Protein 3JV1 (pdb70)

InterPro domains:
  IPR003428 Mitochondrial glycoprotein [PF02330] (98-226)
  IPR003428 Mitochondrial glycoprotein [PTHR10826] (26-226)
  IPR036561 Mitochondrial glycoprotein superfamily [G3DSA:3.10.280.10] (46-227)
  IPR036561 Mitochondrial glycoprotein superfamily [SSF54529] (46-227)

B-factor: mean 41.65, std 11.6, range [25.94, 87.44]

Structure (mmCIF, N/CA/C/O backbone):
data_3JV1
#
_entry.id   3JV1
#
_cell.length_a   82.046
_cell.length_b   82.046
_cell.length_c   51.932
_cell.angle_alpha   90.00
_cell.angle_beta   90.00
_cell.angle_gamma   120.00
#
_symmetry.space_group_name_H-M   'P 63'
#
loop_
_entity.id
_entity.type
_entity.pdbx_description
1 polymer 'P22 protein'
2 water water
#
loop_
_atom_site.group_PDB
_atom_site.id
_atom_site.type_symbol
_atom_site.label_atom_id
_atom_site.label_alt_id
_atom_site.label_comp_id
_atom_site.label_asym_id
_atom_site.label_entity_id
_atom_site.label_seq_id
_atom_site.pdbx_PDB_ins_code
_atom_site.Cartn_x
_atom_site.Cartn_y
_atom_site.Cartn_z
_atom_site.occupancy
_atom_site.B_iso_or_equiv
_atom_site.auth_seq_id
_atom_site.auth_comp_id
_atom_site.auth_asym_id
_atom_site.auth_atom_id
_atom_site.pdbx_PDB_model_num
ATOM 1 N N . ALA A 1 1 ? -73.502 4.642 2.012 1.00 66.20 46 ALA A N 1
ATOM 2 C CA . ALA A 1 1 ? -73.648 3.181 2.276 1.00 65.47 46 ALA A CA 1
ATOM 3 C C . ALA A 1 1 ? -73.254 2.370 1.045 1.00 64.87 46 ALA A C 1
ATOM 4 O O . ALA A 1 1 ? -72.305 1.588 1.085 1.00 63.90 46 ALA A O 1
ATOM 6 N N . VAL A 1 2 ? -73.987 2.562 -0.047 1.00 63.85 47 VAL A N 1
ATOM 7 C CA . VAL A 1 2 ? -73.709 1.845 -1.288 1.00 62.48 47 VAL A CA 1
ATOM 8 C C . VAL A 1 2 ? -72.342 2.210 -1.874 1.00 60.17 47 VAL A C 1
ATOM 9 O O . VAL A 1 2 ? -71.573 1.330 -2.262 1.00 59.15 47 VAL A O 1
ATOM 13 N N . SER A 1 3 ? -72.041 3.503 -1.934 1.00 57.47 48 SER A N 1
ATOM 14 C CA . SER A 1 3 ? -70.761 3.964 -2.468 1.00 55.15 48 SER A CA 1
ATOM 15 C C . SER A 1 3 ? -69.601 3.345 -1.685 1.00 53.21 48 SER A C 1
ATOM 16 O O . SER A 1 3 ? -68.584 2.965 -2.260 1.00 52.34 48 SER A O 1
ATOM 19 N N . ASP A 1 4 ? -69.764 3.248 -0.369 1.00 50.19 49 ASP A N 1
ATOM 20 C CA . ASP A 1 4 ? -68.738 2.673 0.488 1.00 48.25 49 ASP A CA 1
ATOM 21 C C . ASP A 1 4 ? -68.609 1.174 0.236 1.00 48.29 49 ASP A C 1
ATOM 22 O O . ASP A 1 4 ? -67.522 0.605 0.339 1.00 47.06 49 ASP A O 1
ATOM 27 N N . GLN A 1 5 ? -69.726 0.534 -0.088 1.00 46.98 50 GLN A N 1
ATOM 28 C CA . GLN A 1 5 ? -69.724 -0.893 -0.367 1.00 45.83 50 GLN A CA 1
ATOM 29 C C . GLN A 1 5 ? -68.979 -1.109 -1.691 1.00 42.58 50 GLN A C 1
ATOM 30 O O . GLN A 1 5 ? -68.175 -2.027 -1.815 1.00 40.06 50 GLN A O 1
ATOM 36 N N . ARG A 1 6 ? -69.245 -0.242 -2.665 1.00 41.40 51 ARG A N 1
ATOM 37 C CA . ARG A 1 6 ? -68.588 -0.295 -3.968 1.00 41.25 51 ARG A CA 1
ATOM 38 C C . ARG A 1 6 ? -67.075 -0.127 -3.823 1.00 39.69 51 ARG A C 1
ATOM 39 O O . ARG A 1 6 ? -66.304 -0.855 -4.445 1.00 38.35 51 ARG A O 1
ATOM 47 N N . LEU A 1 7 ? -66.655 0.841 -3.007 1.00 37.79 52 LEU A N 1
ATOM 48 C CA . LEU A 1 7 ? -65.231 1.095 -2.800 1.00 35.19 52 LEU A CA 1
ATOM 49 C C . LEU A 1 7 ? -64.589 -0.075 -2.073 1.00 34.15 52 LEU A C 1
ATOM 50 O O . LEU A 1 7 ? -63.433 -0.426 -2.331 1.00 31.69 52 LEU A O 1
ATOM 55 N N . SER A 1 8 ? -65.344 -0.678 -1.159 1.00 34.07 53 SER A N 1
ATOM 56 C CA . SER A 1 8 ? -64.857 -1.833 -0.413 1.00 34.37 53 SER A CA 1
ATOM 57 C C . SER A 1 8 ? -64.606 -2.996 -1.379 1.00 33.31 53 SER A C 1
ATOM 58 O O . SER A 1 8 ? -63.561 -3.641 -1.334 1.00 33.26 53 SER A O 1
ATOM 61 N N . GLU A 1 9 ? -65.571 -3.252 -2.257 1.00 35.92 54 GLU A N 1
ATOM 62 C CA . GLU A 1 9 ? -65.460 -4.333 -3.239 1.00 36.48 54 GLU A CA 1
ATOM 63 C C . GLU A 1 9 ? -64.351 -4.072 -4.257 1.00 33.74 54 GLU A C 1
ATOM 64 O O . GLU A 1 9 ? -63.587 -4.972 -4.603 1.00 34.36 54 GLU A O 1
ATOM 70 N N . ALA A 1 10 ? -64.270 -2.834 -4.733 1.00 33.01 55 ALA A N 1
ATOM 71 C CA . ALA A 1 10 ? -63.267 -2.454 -5.722 1.00 32.75 55 ALA A CA 1
ATOM 72 C C . ALA A 1 10 ? -61.836 -2.619 -5.210 1.00 32.24 55 ALA A C 1
ATOM 73 O O . ALA A 1 10 ? -60.966 -3.090 -5.945 1.00 31.63 55 ALA A O 1
ATOM 75 N N . THR A 1 11 ? -61.582 -2.230 -3.962 1.00 31.94 56 THR A N 1
ATOM 76 C CA . THR A 1 11 ? -60.236 -2.360 -3.411 1.00 32.47 56 THR A CA 1
ATOM 77 C C . THR A 1 11 ? -59.865 -3.832 -3.200 1.00 32.13 56 THR A C 1
ATOM 78 O O . THR A 1 11 ? -58.730 -4.236 -3.442 1.00 32.00 56 THR A O 1
ATOM 82 N N . LEU A 1 12 ? -60.822 -4.636 -2.755 1.00 33.77 57 LEU A N 1
ATOM 83 C CA . LEU A 1 12 ? -60.566 -6.050 -2.543 1.00 35.44 57 LEU A CA 1
ATOM 84 C C . LEU A 1 12 ? -60.252 -6.703 -3.890 1.00 34.10 57 LEU A C 1
ATOM 85 O O . LEU A 1 12 ? -59.316 -7.487 -4.005 1.00 35.30 57 LEU A O 1
ATOM 90 N N . ARG A 1 13 ? -61.036 -6.366 -4.906 1.00 33.83 58 ARG A N 1
ATOM 91 C CA . ARG A 1 13 ? -60.829 -6.909 -6.243 1.00 33.59 58 ARG A CA 1
ATOM 92 C C . ARG A 1 13 ? -59.425 -6.576 -6.759 1.00 32.99 58 ARG A C 1
ATOM 93 O O . ARG A 1 13 ? -58.737 -7.428 -7.313 1.00 32.09 58 ARG A O 1
ATOM 101 N N . GLU A 1 14 ? -59.002 -5.333 -6.574 1.00 33.74 59 GLU A N 1
ATOM 102 C CA . GLU A 1 14 ? -57.687 -4.922 -7.034 1.00 34.67 59 GLU A CA 1
ATOM 103 C C . GLU A 1 14 ? -56.602 -5.666 -6.273 1.00 35.92 59 GLU A C 1
ATOM 104 O O . GLU A 1 14 ? -55.642 -6.136 -6.871 1.00 35.32 59 GLU A O 1
ATOM 110 N N . LEU A 1 15 ? -56.767 -5.799 -4.960 1.00 37.65 60 LEU A N 1
ATOM 111 C CA . LEU A 1 15 ? -55.784 -6.501 -4.137 1.00 40.93 60 LEU A CA 1
ATOM 112 C C . LEU A 1 15 ? -55.631 -7.939 -4.631 1.00 41.86 60 LEU A C 1
ATOM 113 O O . LEU A 1 15 ? -54.516 -8.450 -4.753 1.00 42.96 60 LEU A O 1
ATOM 118 N N . GLU A 1 16 ? -56.756 -8.590 -4.911 1.00 42.35 61 GLU A N 1
ATOM 119 C CA . GLU A 1 16 ? -56.727 -9.964 -5.394 1.00 44.48 61 GLU A CA 1
ATOM 120 C C . GLU A 1 16 ? -56.101 -10.046 -6.775 1.00 44.06 61 GLU A C 1
ATOM 121 O O . GLU A 1 16 ? -55.291 -10.931 -7.029 1.00 44.71 61 GLU A O 1
ATOM 127 N N . ASP A 1 17 ? -56.469 -9.129 -7.668 1.00 43.74 62 ASP A N 1
ATOM 128 C CA . ASP A 1 17 ? -55.907 -9.139 -9.020 1.00 44.48 62 ASP A CA 1
ATOM 129 C C . ASP A 1 17 ? -54.408 -8.845 -9.003 1.00 44.61 62 ASP A C 1
ATOM 130 O O . ASP A 1 17 ? -53.622 -9.566 -9.606 1.00 44.89 62 ASP A O 1
ATOM 135 N N . GLU A 1 18 ? -54.024 -7.780 -8.312 1.00 45.10 63 GLU A N 1
ATOM 136 C CA . GLU A 1 18 ? -52.623 -7.382 -8.204 1.00 46.44 63 GLU A CA 1
ATOM 137 C C . GLU A 1 18 ? -51.713 -8.563 -7.846 1.00 47.60 63 GLU A C 1
ATOM 138 O O . GLU A 1 18 ? -50.708 -8.805 -8.514 1.00 46.19 63 GLU A O 1
ATOM 144 N N . ARG A 1 19 ? -52.077 -9.293 -6.797 1.00 48.31 64 ARG A N 1
ATOM 145 C CA . ARG A 1 19 ? -51.301 -10.447 -6.346 1.00 51.23 64 ARG A CA 1
ATOM 146 C C . ARG A 1 19 ? -51.120 -11.540 -7.413 1.00 52.74 64 ARG A C 1
ATOM 147 O O . ARG A 1 19 ? -50.250 -12.403 -7.279 1.00 51.70 64 ARG A O 1
ATOM 155 N N . GLN A 1 20 ? -51.938 -11.508 -8.463 1.00 52.78 65 GLN A N 1
ATOM 156 C CA . GLN A 1 20 ? -51.845 -12.508 -9.530 1.00 52.91 65 GLN A CA 1
ATOM 157 C C . GLN A 1 20 ? -51.084 -11.991 -10.741 1.00 53.22 65 GLN A C 1
ATOM 158 O O . GLN A 1 20 ? -50.825 -12.737 -11.688 1.00 53.39 65 GLN A O 1
ATOM 164 N N . ARG A 1 21 ? -50.739 -10.711 -10.716 1.00 51.96 66 ARG A N 1
ATOM 165 C CA . ARG A 1 21 ? -50.025 -10.110 -11.826 1.00 53.48 66 ARG A CA 1
ATOM 166 C C . ARG A 1 21 ? -48.545 -10.447 -11.788 1.00 54.34 66 ARG A C 1
ATOM 167 O O . ARG A 1 21 ? -47.945 -10.534 -10.718 1.00 54.40 66 ARG A O 1
ATOM 175 N N . ALA A 1 22 ? -47.965 -10.654 -12.965 1.00 55.12 67 ALA A N 1
ATOM 176 C CA . ALA A 1 22 ? -46.551 -10.978 -13.073 1.00 56.63 67 ALA A CA 1
ATOM 177 C C . ALA A 1 22 ? -45.739 -9.698 -12.919 1.00 56.96 67 ALA A C 1
ATOM 178 O O . ALA A 1 22 ? -46.273 -8.597 -13.045 1.00 56.15 67 ALA A O 1
ATOM 180 N N . GLY A 1 23 ? -44.450 -9.844 -12.640 1.00 58.09 68 GLY A N 1
ATOM 181 C CA . GLY A 1 23 ? -43.603 -8.675 -12.484 1.00 60.03 68 GLY A CA 1
ATOM 182 C C . GLY A 1 23 ? -43.415 -8.231 -11.045 1.00 60.95 68 GLY A C 1
ATOM 183 O O . GLY A 1 23 ? -42.728 -7.241 -10.790 1.00 62.89 68 GLY A O 1
ATOM 184 N N . LEU A 1 24 ? -44.020 -8.946 -10.101 1.00 60.17 69 LEU A N 1
ATOM 185 C CA . LEU A 1 24 ? -43.880 -8.591 -8.695 1.00 59.61 69 LEU A CA 1
ATOM 186 C C . LEU A 1 24 ? -42.401 -8.627 -8.326 1.00 59.46 69 LEU A C 1
ATOM 187 O O . LEU A 1 24 ? -41.766 -9.684 -8.368 1.00 58.72 69 LEU A O 1
ATOM 192 N N . PRO A 1 25 ? -41.832 -7.468 -7.955 1.00 58.29 70 PRO A N 1
ATOM 193 C CA . PRO A 1 25 ? -40.417 -7.384 -7.582 1.00 57.50 70 PRO A CA 1
ATOM 194 C C . PRO A 1 25 ? -40.063 -8.326 -6.436 1.00 55.72 70 PRO A C 1
ATOM 195 O O . PR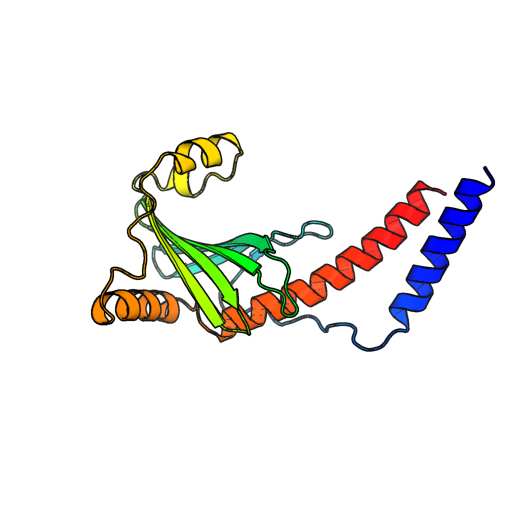O A 1 25 ? -40.877 -8.578 -5.549 1.00 54.75 70 PRO A O 1
ATOM 199 N N . GLU A 1 26 ? -38.845 -8.848 -6.462 1.00 56.05 71 GLU A N 1
ATOM 200 C CA . GLU A 1 26 ? -38.386 -9.738 -5.410 1.00 55.37 71 GLU A CA 1
ATOM 201 C C . GLU A 1 26 ? -37.579 -8.879 -4.438 1.00 53.52 71 GLU A C 1
ATOM 202 O O . GLU A 1 26 ? -36.978 -7.881 -4.844 1.00 52.68 71 GLU A O 1
ATOM 208 N N . LYS A 1 27 ? -37.568 -9.253 -3.162 1.00 51.42 72 LYS A N 1
ATOM 209 C CA . LYS A 1 27 ? -36.839 -8.477 -2.163 1.00 51.58 72 LYS A CA 1
ATOM 210 C C . LYS A 1 27 ? -35.319 -8.625 -2.238 1.00 50.84 72 LYS A C 1
ATOM 211 O O . LYS A 1 27 ? -34.775 -9.713 -2.048 1.00 51.45 72 LYS A O 1
ATOM 217 N N . PRO A 1 28 ? -34.617 -7.513 -2.503 1.00 50.02 73 PRO A N 1
ATOM 218 C CA . PRO A 1 28 ? -33.158 -7.427 -2.620 1.00 49.62 73 PRO A CA 1
ATOM 219 C C . PRO A 1 28 ? -32.461 -7.669 -1.291 1.00 49.80 73 PRO A C 1
ATOM 220 O O . PRO A 1 28 ? -32.990 -7.332 -0.236 1.00 49.39 73 PRO A O 1
ATOM 224 N N . GLU A 1 29 ? -31.274 -8.259 -1.344 1.00 50.62 74 GLU A N 1
ATOM 225 C CA . GLU A 1 29 ? -30.504 -8.499 -0.133 1.00 51.80 74 GLU A CA 1
ATOM 226 C C . GLU A 1 29 ? -29.761 -7.195 0.119 1.00 50.13 74 GLU A C 1
ATOM 227 O O . GLU A 1 29 ? -29.184 -6.618 -0.801 1.00 50.56 74 GLU A O 1
ATOM 233 N N . ILE A 1 30 ? -29.796 -6.720 1.358 1.00 49.18 75 ILE A N 1
ATOM 234 C CA . ILE A 1 30 ? -29.143 -5.464 1.703 1.00 48.39 75 ILE A CA 1
ATOM 235 C C . ILE A 1 30 ? -27.629 -5.587 1.667 1.00 47.16 75 ILE A C 1
ATOM 236 O O . ILE A 1 30 ? -27.066 -6.531 2.214 1.00 45.02 75 ILE A O 1
ATOM 241 N N . PRO A 1 31 ? -26.953 -4.630 1.008 1.00 46.34 76 PRO A N 1
ATOM 242 C CA . PRO A 1 31 ? -25.490 -4.620 0.893 1.00 46.04 76 PRO A CA 1
ATOM 243 C C . PRO A 1 31 ? -24.790 -4.747 2.251 1.00 45.61 76 PRO A C 1
ATOM 244 O O . PRO A 1 31 ? -25.221 -4.158 3.242 1.00 41.24 76 PRO A O 1
ATOM 248 N N . GLU A 1 32 ? -23.707 -5.520 2.270 1.00 46.30 77 GLU A N 1
ATOM 249 C CA . GLU A 1 32 ? -22.907 -5.773 3.470 1.00 47.03 77 GLU A CA 1
ATOM 250 C C . GLU A 1 32 ? -22.506 -4.504 4.230 1.00 45.24 77 GLU A C 1
ATOM 251 O O . GLU A 1 32 ? -22.018 -3.545 3.641 1.00 43.37 77 GLU A O 1
ATOM 257 N N . GLY A 1 33 ? -22.706 -4.513 5.545 1.00 44.23 78 GLY A N 1
ATOM 258 C CA . GLY A 1 33 ? -22.349 -3.366 6.363 1.00 41.20 78 GLY A CA 1
ATOM 259 C C . GLY A 1 33 ? -23.429 -2.310 6.501 1.00 39.64 78 GLY A C 1
ATOM 260 O O . GLY A 1 33 ? -23.420 -1.524 7.447 1.00 40.63 78 GLY A O 1
ATOM 261 N N . TRP A 1 34 ? -24.367 -2.288 5.564 1.00 39.60 79 TRP A N 1
ATOM 262 C CA . TRP A 1 34 ? -25.442 -1.303 5.603 1.00 39.03 79 TRP A CA 1
ATOM 263 C C . TRP A 1 34 ? -26.620 -1.724 6.452 1.00 39.11 79 TRP A C 1
ATOM 264 O O . TRP A 1 34 ? -27.014 -2.884 6.456 1.00 38.20 79 TRP A O 1
ATOM 275 N N . THR A 1 35 ? -27.171 -0.761 7.177 1.00 39.28 80 THR A N 1
ATOM 276 C CA . THR A 1 35 ? -28.346 -0.992 7.995 1.00 40.73 80 THR A CA 1
ATOM 277 C C . THR A 1 35 ? -29.420 -0.225 7.238 1.00 40.27 80 THR A C 1
ATOM 278 O O . THR A 1 35 ? -29.103 0.723 6.520 1.00 38.93 80 THR A O 1
ATOM 282 N N . ILE A 1 36 ? -30.676 -0.631 7.361 1.00 38.60 81 ILE A N 1
ATOM 283 C CA . ILE A 1 36 ? -31.724 0.085 6.659 1.00 39.71 81 ILE A CA 1
ATOM 284 C C . ILE A 1 36 ? -32.896 0.437 7.555 1.00 41.45 81 ILE A C 1
ATOM 285 O O . ILE A 1 36 ? -33.372 -0.372 8.346 1.00 39.86 81 ILE A O 1
ATOM 290 N N . ASP A 1 37 ? -33.336 1.679 7.426 1.00 43.21 82 ASP A N 1
ATOM 291 C CA . ASP A 1 37 ? -34.433 2.205 8.208 1.00 46.49 82 ASP A CA 1
ATOM 292 C C . ASP A 1 37 ? -35.605 2.411 7.261 1.00 48.07 82 ASP A C 1
ATOM 293 O O . ASP A 1 37 ? -35.748 3.473 6.654 1.00 48.28 82 ASP A O 1
ATOM 298 N N . ARG A 1 38 ? -36.422 1.367 7.122 1.00 47.82 83 ARG A N 1
ATOM 299 C CA . ARG A 1 38 ? -37.594 1.393 6.249 1.00 49.33 83 ARG A CA 1
ATOM 300 C C . ARG A 1 38 ? -38.799 0.765 6.939 1.00 48.88 83 ARG A C 1
ATOM 301 O O . ARG A 1 38 ? -38.722 -0.342 7.474 1.00 48.97 83 ARG A O 1
ATOM 309 N N . LYS A 1 39 ? -39.909 1.491 6.935 1.00 50.17 84 LYS A N 1
ATOM 310 C CA . LYS A 1 39 ? -41.147 1.012 7.540 1.00 50.55 84 LYS A CA 1
ATOM 311 C C . LYS A 1 39 ? -42.253 1.026 6.496 1.00 48.48 84 LYS A C 1
ATOM 312 O O . LYS A 1 39 ? -42.275 1.887 5.622 1.00 49.84 84 LYS A O 1
ATOM 318 N N . PRO A 1 40 ? -43.181 0.062 6.569 1.00 47.89 85 PRO A N 1
ATOM 319 C CA . PRO A 1 40 ? -44.289 -0.004 5.612 1.00 44.90 85 PRO A CA 1
ATOM 320 C C . PRO A 1 40 ? -44.987 1.353 5.541 1.00 43.33 85 PRO A C 1
ATOM 321 O O . PRO A 1 40 ? -45.237 1.975 6.574 1.00 41.07 85 PRO A O 1
ATOM 325 N N . GLY A 1 41 ? -45.285 1.820 4.331 1.00 41.64 86 GLY A N 1
ATOM 326 C CA . GLY A 1 41 ? -45.963 3.099 4.189 1.00 39.17 86 GLY A CA 1
ATOM 327 C C . GLY A 1 41 ? -45.049 4.311 4.129 1.00 40.26 86 GLY A C 1
ATOM 328 O O . GLY A 1 41 ? -45.507 5.421 3.863 1.00 37.80 86 GLY A O 1
ATOM 329 N N . VAL A 1 42 ? -43.762 4.104 4.395 1.00 40.33 87 VAL A N 1
ATOM 330 C CA . VAL A 1 42 ? -42.781 5.179 4.353 1.00 40.26 87 VAL A CA 1
ATOM 331 C C . VAL A 1 42 ? -41.916 4.953 3.117 1.00 40.45 87 VAL A C 1
ATOM 332 O O . VAL A 1 42 ? -41.157 3.991 3.051 1.00 40.00 87 VAL A O 1
ATOM 336 N N . THR A 1 43 ? -42.038 5.841 2.136 1.00 39.03 88 THR A N 1
ATOM 337 C CA . THR A 1 43 ? -41.288 5.707 0.895 1.00 40.87 88 THR A CA 1
ATOM 338 C C . THR A 1 43 ? -39.845 6.231 0.971 1.00 38.75 88 THR A C 1
ATOM 339 O O . THR A 1 43 ? -38.934 5.635 0.393 1.00 38.24 88 THR A O 1
ATOM 343 N N . HIS A 1 44 ? -39.623 7.320 1.697 1.00 37.12 89 HIS A N 1
ATOM 344 C CA . HIS A 1 44 ? -38.275 7.873 1.822 1.00 37.61 89 HIS A CA 1
ATOM 345 C C . HIS A 1 44 ? -37.490 7.290 2.998 1.00 35.72 89 HIS A C 1
ATOM 346 O O . HIS A 1 44 ? -37.395 7.898 4.055 1.00 39.10 89 HIS A O 1
ATOM 353 N N . PHE A 1 45 ? -36.916 6.113 2.799 1.00 33.58 90 PHE A N 1
ATOM 354 C CA . PHE A 1 45 ? -36.153 5.445 3.843 1.00 33.05 90 PHE A CA 1
ATOM 355 C C . PHE A 1 45 ? -34.708 5.940 3.929 1.00 32.12 90 PHE A C 1
ATOM 356 O O . PHE A 1 45 ? -34.227 6.688 3.069 1.00 28.25 90 PHE A O 1
ATOM 364 N N . THR A 1 46 ? -34.015 5.520 4.980 1.00 32.53 91 THR A N 1
ATOM 365 C CA . THR A 1 46 ? -32.631 5.918 5.163 1.00 34.44 91 THR A CA 1
ATOM 366 C C 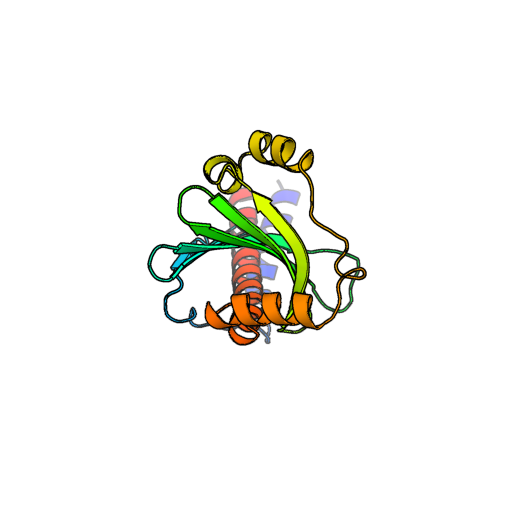. THR A 1 46 ? -31.762 4.684 5.376 1.00 33.91 91 THR A C 1
ATOM 367 O O . THR A 1 46 ? -32.213 3.685 5.932 1.00 34.25 91 THR A O 1
ATOM 371 N N . MET A 1 47 ? -30.519 4.755 4.914 1.00 34.11 92 MET A N 1
ATOM 372 C CA . MET A 1 47 ? -29.567 3.661 5.075 1.00 32.17 92 MET A CA 1
ATOM 373 C C . MET A 1 47 ? -28.338 4.222 5.782 1.00 32.94 92 MET A C 1
ATOM 374 O O . MET A 1 47 ? -27.978 5.374 5.571 1.00 30.01 92 MET A O 1
ATOM 379 N N . ARG A 1 48 ? -27.698 3.410 6.620 1.00 32.36 93 ARG A N 1
ATOM 380 C CA . ARG A 1 48 ? -26.520 3.849 7.350 1.00 33.09 93 ARG A CA 1
ATOM 381 C C . ARG A 1 48 ? -25.472 2.743 7.466 1.00 33.55 93 ARG A C 1
ATOM 382 O O . ARG A 1 48 ? -25.797 1.559 7.480 1.00 34.35 93 ARG A O 1
ATOM 390 N N . LYS A 1 49 ? -24.211 3.143 7.546 1.00 33.41 94 LYS A N 1
ATOM 391 C CA . LYS A 1 49 ? -23.111 2.201 7.712 1.00 33.24 94 LYS A CA 1
ATOM 392 C C . LYS A 1 49 ? -21.944 2.981 8.277 1.00 31.83 94 LYS A C 1
ATOM 393 O O . LYS A 1 49 ? -21.834 4.184 8.051 1.00 31.62 94 LYS A O 1
ATOM 399 N N . SER A 1 50 ? -21.082 2.310 9.028 1.00 31.97 95 SER A N 1
ATOM 400 C CA . SER A 1 50 ? -19.919 2.987 9.576 1.00 30.62 95 SER A CA 1
ATOM 401 C C . SER A 1 50 ? -18.745 2.751 8.635 1.00 30.86 95 SER A C 1
ATOM 402 O O . SER A 1 50 ? -18.724 1.788 7.869 1.00 30.23 95 SER A O 1
ATOM 405 N N . HIS A 1 51 ? -17.788 3.666 8.676 1.00 33.76 96 HIS A N 1
ATOM 406 C CA . HIS A 1 51 ? -16.589 3.586 7.856 1.00 35.64 96 HIS A CA 1
ATOM 407 C C . HIS A 1 51 ? -15.495 4.059 8.800 1.00 35.60 96 HIS A C 1
ATOM 408 O O . HIS A 1 51 ? -15.034 5.195 8.715 1.00 35.15 96 HIS A O 1
ATOM 415 N N . GLY A 1 52 ? -15.097 3.188 9.720 1.00 36.61 97 GLY A N 1
ATOM 416 C CA . GLY A 1 52 ? -14.096 3.586 10.686 1.00 36.14 97 GLY A CA 1
ATOM 417 C C . GLY A 1 52 ? -14.753 4.597 11.605 1.00 36.69 97 GLY A C 1
ATOM 418 O O . GLY A 1 52 ? -15.823 4.331 12.153 1.00 36.16 97 GLY A O 1
ATOM 419 N N . ASP A 1 53 ? -14.139 5.763 11.769 1.00 34.98 98 ASP A N 1
ATOM 420 C CA . ASP A 1 53 ? -14.716 6.781 12.632 1.00 35.72 98 ASP A CA 1
ATOM 421 C C . ASP A 1 53 ? -15.876 7.534 11.981 1.00 34.96 98 ASP A C 1
ATOM 422 O O . ASP A 1 53 ? -16.606 8.255 12.658 1.00 32.44 98 ASP A O 1
ATOM 427 N N . GLU A 1 54 ? -16.049 7.387 10.672 1.00 34.69 99 GLU A N 1
ATOM 428 C CA . GLU A 1 54 ? -17.136 8.097 10.016 1.00 33.78 99 GLU A CA 1
ATOM 429 C C . GLU A 1 54 ? -18.401 7.269 9.915 1.00 32.31 99 GLU A C 1
ATOM 430 O O . GLU A 1 54 ? -18.375 6.045 10.013 1.00 32.02 99 GLU A O 1
ATOM 436 N N . GLU A 1 55 ? -19.519 7.955 9.738 1.00 32.71 100 GLU A N 1
ATOM 437 C CA . GLU A 1 55 ? -20.784 7.271 9.547 1.00 32.44 100 GLU A CA 1
ATOM 438 C C . GLU A 1 55 ? -21.252 7.752 8.186 1.00 32.58 100 GLU A C 1
ATOM 439 O O . GLU A 1 55 ? -21.109 8.928 7.862 1.00 30.95 100 GLU A O 1
ATOM 445 N N . ILE A 1 56 ? -21.767 6.837 7.376 1.00 32.53 101 ILE A N 1
ATOM 446 C CA . ILE A 1 56 ? -22.244 7.186 6.049 1.00 32.67 101 ILE A CA 1
ATOM 447 C C . ILE A 1 56 ? -23.760 7.040 6.106 1.00 33.21 101 ILE A C 1
ATOM 448 O O . ILE A 1 56 ? -24.267 5.985 6.485 1.00 32.20 101 ILE A O 1
ATOM 453 N N . ILE A 1 57 ? -24.476 8.097 5.739 1.00 32.07 102 ILE A N 1
ATOM 454 C CA . ILE A 1 57 ? -25.930 8.074 5.788 1.00 33.85 102 ILE A CA 1
ATOM 455 C C . ILE A 1 57 ? -26.547 8.361 4.428 1.00 35.79 102 ILE A C 1
ATOM 456 O O . ILE A 1 57 ? -26.172 9.326 3.753 1.00 34.62 102 ILE A O 1
ATOM 461 N N . LEU A 1 58 ? -27.481 7.499 4.035 1.00 33.91 103 LEU A N 1
ATOM 462 C CA . LEU A 1 58 ? -28.192 7.617 2.770 1.00 36.30 103 LEU A CA 1
ATOM 463 C C . LEU A 1 58 ? -29.646 7.935 3.080 1.00 34.94 103 LEU A C 1
ATOM 464 O O . LEU A 1 58 ? -30.325 7.134 3.714 1.00 34.31 103 LEU A O 1
ATOM 469 N N . GLN A 1 59 ? -30.120 9.091 2.631 1.00 33.57 104 GLN A N 1
ATOM 470 C CA . GLN A 1 59 ? -31.507 9.494 2.873 1.00 33.56 104 GLN A CA 1
ATOM 471 C C . GLN A 1 59 ? -32.188 9.806 1.548 1.00 32.25 104 GLN A C 1
ATOM 472 O O . GLN A 1 59 ? -31.789 10.755 0.868 1.00 30.62 104 GLN A O 1
ATOM 478 N N . LEU A 1 60 ? -33.198 9.023 1.174 1.00 32.92 105 LEU A N 1
ATOM 479 C CA . LEU A 1 60 ? -33.927 9.287 -0.070 1.00 34.04 105 LEU A CA 1
ATOM 480 C C . LEU A 1 60 ? -34.649 10.606 0.131 1.00 35.49 105 LEU A C 1
ATOM 481 O O . LEU A 1 60 ? -35.207 10.844 1.199 1.00 35.30 105 LEU A O 1
ATOM 486 N N . THR A 1 61 ? -34.634 11.466 -0.882 1.00 35.88 106 THR A N 1
ATOM 487 C CA . THR A 1 61 ? -35.287 12.759 -0.762 1.00 38.59 106 THR A CA 1
ATOM 488 C C . THR A 1 61 ? -36.428 12.973 -1.754 1.00 41.88 106 THR A C 1
ATOM 489 O O . THR A 1 61 ? -37.120 13.990 -1.695 1.00 40.68 106 THR A O 1
ATOM 493 N N . GLY A 1 62 ? -36.628 12.026 -2.666 1.00 45.92 107 GLY A N 1
ATOM 494 C CA . GLY A 1 62 ? -37.712 12.172 -3.617 1.00 50.87 107 GLY A CA 1
ATOM 495 C C . GLY A 1 62 ? -37.534 11.486 -4.954 1.00 55.56 107 GLY A C 1
ATOM 496 O O . GLY A 1 62 ? -36.573 10.748 -5.174 1.00 54.91 107 GLY A O 1
ATOM 497 N N . GLU A 1 63 ? -38.500 11.731 -5.835 1.00 60.07 108 GLU A N 1
ATOM 498 C CA . GLU A 1 63 ? -38.534 11.195 -7.194 1.00 65.70 108 GLU A CA 1
ATOM 499 C C . GLU A 1 63 ? -38.847 12.441 -8.008 1.00 68.93 108 GLU A C 1
ATOM 500 O O . GLU A 1 63 ? -39.660 13.255 -7.580 1.00 69.82 108 GLU A O 1
ATOM 506 N N . ASP A 1 64 ? -38.238 12.608 -9.176 1.00 73.53 109 ASP A N 1
ATOM 507 C CA . ASP A 1 64 ? -38.488 13.843 -9.911 1.00 77.92 109 ASP A CA 1
ATOM 508 C C . ASP A 1 64 ? -38.681 13.815 -11.420 1.00 79.86 109 ASP A C 1
ATOM 509 O O . ASP A 1 64 ? -38.495 12.793 -12.081 1.00 80.22 109 ASP A O 1
ATOM 514 N N . ARG A 1 65 ? -39.052 14.994 -11.924 1.00 81.88 110 ARG A N 1
ATOM 515 C CA . ARG A 1 65 ? -39.278 15.290 -13.337 1.00 83.24 110 ARG A CA 1
ATOM 516 C C . ARG A 1 65 ? -40.07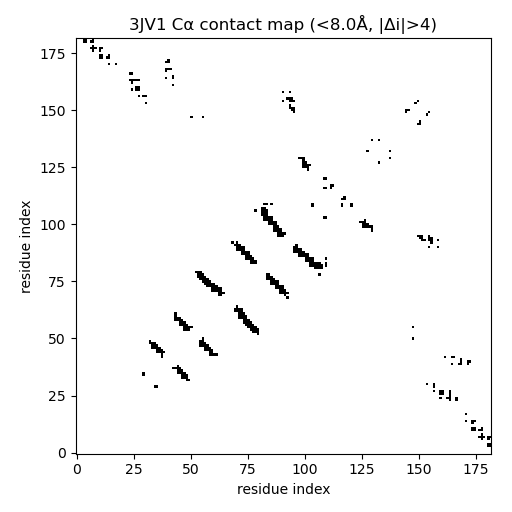7 14.260 -14.121 1.00 83.82 110 ARG A C 1
ATOM 517 O O . ARG A 1 65 ? -39.961 13.061 -13.880 1.00 83.75 110 ARG A O 1
ATOM 525 N N . SER A 1 66 ? -40.892 14.737 -15.061 1.00 84.07 111 SER A N 1
ATOM 526 C CA . SER A 1 66 ? -41.671 13.837 -15.904 1.00 84.61 111 SER A CA 1
ATOM 527 C C . SER A 1 66 ? -40.591 12.935 -16.483 1.00 84.66 111 SER A C 1
ATOM 528 O O . SER A 1 66 ? -39.506 13.411 -16.825 1.00 84.67 111 SER A O 1
ATOM 531 N N . ASN A 1 67 ? -40.865 11.642 -16.595 1.00 84.33 112 ASN A N 1
ATOM 532 C CA . ASN A 1 67 ? -39.830 10.752 -17.085 1.00 84.25 112 ASN A CA 1
ATOM 533 C C . ASN A 1 67 ? -40.299 9.358 -17.455 1.00 83.72 112 ASN A C 1
ATOM 534 O O . ASN A 1 67 ? -41.157 8.776 -16.790 1.00 83.23 112 ASN A O 1
ATOM 539 N N . GLU A 1 68 ? -39.719 8.828 -18.526 1.00 82.96 113 GLU A N 1
ATOM 540 C CA . GLU A 1 68 ? -40.035 7.481 -18.969 1.00 81.94 113 GLU A CA 1
ATOM 541 C C . GLU A 1 68 ? -39.276 6.576 -18.007 1.00 81.52 113 GLU A C 1
ATOM 542 O O . GLU A 1 68 ? -39.750 5.501 -17.632 1.00 82.29 113 GLU A O 1
ATOM 548 N N . GLU A 1 69 ? -38.091 7.038 -17.610 1.00 79.86 114 GLU A N 1
ATOM 549 C CA . GLU A 1 69 ? -37.232 6.320 -16.674 1.00 77.83 114 GLU A CA 1
ATOM 550 C C . GLU A 1 69 ? -37.339 6.998 -15.311 1.00 75.48 114 GLU A C 1
ATOM 551 O O . GLU A 1 69 ? -37.176 8.210 -15.203 1.00 75.71 114 GLU A O 1
ATOM 557 N N . ILE A 1 70 ? -37.602 6.209 -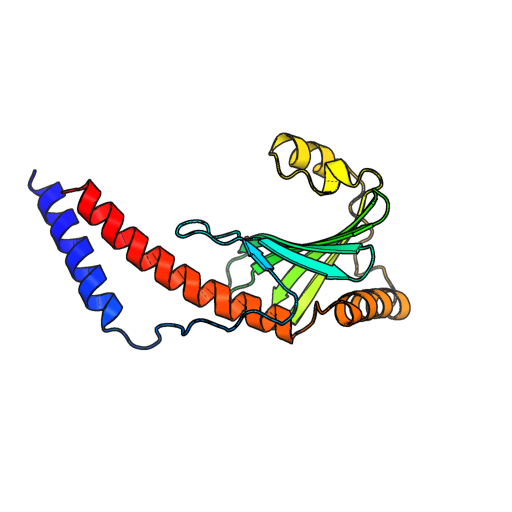14.275 1.00 72.97 115 ILE A N 1
ATOM 558 C CA . ILE A 1 70 ? -37.743 6.722 -12.914 1.00 69.44 115 ILE A CA 1
ATOM 559 C C . ILE A 1 70 ? -36.401 7.125 -12.302 1.00 66.90 115 ILE A C 1
ATOM 560 O O . ILE A 1 70 ? -35.499 6.296 -12.172 1.00 66.58 115 ILE A O 1
ATOM 565 N N . THR A 1 71 ? -36.274 8.397 -11.927 1.00 62.34 116 THR A N 1
ATOM 566 C CA . THR A 1 71 ? -35.044 8.887 -11.313 1.00 59.13 116 THR A CA 1
ATOM 567 C C . THR A 1 71 ? -35.317 9.320 -9.873 1.00 56.09 116 THR A C 1
ATOM 568 O O . THR A 1 71 ? -36.230 10.106 -9.611 1.00 56.61 116 THR A O 1
ATOM 572 N N . ARG A 1 72 ? -34.528 8.797 -8.941 1.00 52.15 117 ARG A N 1
ATOM 573 C CA . ARG A 1 72 ? -34.691 9.121 -7.527 1.00 48.79 117 ARG A CA 1
ATOM 574 C C . ARG A 1 72 ? -33.594 10.050 -7.012 1.00 45.34 117 ARG A C 1
ATOM 575 O O . ARG A 1 72 ? -32.454 9.996 -7.468 1.00 44.40 117 ARG A O 1
ATOM 583 N N . THR A 1 73 ? -33.947 10.912 -6.069 1.00 40.67 118 THR A N 1
ATOM 584 C CA . THR A 1 73 ? -32.975 11.817 -5.487 1.00 38.54 118 THR A CA 1
ATOM 585 C C . THR A 1 73 ? -32.703 11.378 -4.057 1.00 36.10 118 THR A C 1
ATOM 586 O O . THR A 1 73 ? -33.586 10.875 -3.366 1.00 35.01 118 THR A O 1
ATOM 590 N N . LEU A 1 74 ? -31.467 11.556 -3.624 1.00 33.01 119 LEU A N 1
ATOM 591 C CA . LEU A 1 74 ? -31.092 11.198 -2.273 1.00 32.12 119 LEU A CA 1
ATOM 592 C C . LEU A 1 74 ? -29.868 11.987 -1.866 1.00 30.40 119 LEU A C 1
ATOM 593 O O . LEU A 1 74 ? -29.151 12.514 -2.709 1.00 30.91 119 LEU A O 1
ATOM 598 N N . ASP A 1 75 ? -29.658 12.089 -0.561 1.00 29.86 120 ASP A N 1
ATOM 599 C CA . ASP A 1 75 ? -28.507 12.779 -0.014 1.00 29.33 120 ASP A CA 1
ATOM 600 C C . ASP A 1 75 ? -27.613 11.722 0.605 1.00 30.66 120 ASP A C 1
ATOM 601 O O . ASP A 1 75 ? -28.093 10.772 1.224 1.00 31.60 120 ASP A O 1
ATOM 606 N N . VAL A 1 76 ? -26.313 11.892 0.434 1.00 29.60 121 VAL A N 1
ATOM 607 C CA . VAL A 1 76 ? -25.355 10.985 1.021 1.00 30.94 121 VAL A CA 1
ATOM 608 C C . VAL A 1 76 ? -24.511 11.838 1.953 1.00 30.79 121 VAL A C 1
ATOM 609 O O . VAL A 1 76 ? -23.838 12.770 1.516 1.00 30.01 121 VAL A O 1
ATOM 613 N N . LEU A 1 77 ? -24.573 11.544 3.244 1.00 30.06 122 LEU A N 1
ATOM 614 C CA . LEU A 1 77 ? -23.783 12.303 4.205 1.00 30.93 122 LEU A CA 1
ATOM 615 C C . LEU A 1 77 ? -22.631 11.474 4.754 1.00 32.56 122 LEU A C 1
ATOM 616 O O . LEU A 1 77 ? -22.789 10.289 5.056 1.00 32.45 122 LEU A O 1
ATOM 621 N N . VAL A 1 78 ? -21.465 12.101 4.855 1.00 31.61 123 VAL A N 1
ATOM 622 C CA . VAL A 1 78 ? -20.289 11.455 5.414 1.00 30.49 123 VAL A CA 1
ATOM 623 C C . VAL A 1 78 ? -19.982 12.325 6.617 1.00 30.54 123 VAL A C 1
ATOM 624 O O . VAL A 1 78 ? -19.564 13.472 6.475 1.00 31.35 123 VAL A O 1
ATOM 628 N N . VAL A 1 79 ? -20.228 11.775 7.803 1.00 31.71 124 VAL A N 1
ATOM 629 C CA . VAL A 1 79 ? -20.055 12.502 9.051 1.00 32.45 124 VAL A CA 1
ATOM 630 C C . VAL A 1 79 ? -18.868 12.031 9.869 1.00 32.56 124 VAL A C 1
ATOM 631 O O . VAL A 1 79 ? -18.691 10.840 10.109 1.00 31.33 124 VAL A O 1
ATOM 635 N N . ASN A 1 80 ? -18.072 12.988 10.322 1.00 35.60 125 ASN A N 1
ATOM 636 C CA . ASN A 1 80 ? -16.884 12.690 11.108 1.00 35.69 125 ASN A CA 1
ATOM 637 C C . ASN A 1 80 ? -16.434 13.951 11.841 1.00 36.41 125 ASN A C 1
ATOM 638 O O . ASN A 1 80 ? -16.408 15.042 11.266 1.00 35.60 125 ASN A O 1
ATOM 643 N N . GLY A 1 81 ? -16.103 13.796 13.120 1.00 37.18 126 GLY A N 1
ATOM 644 C CA . GLY A 1 81 ? -15.639 14.920 13.918 1.00 36.47 126 GLY A CA 1
ATOM 645 C C . GLY A 1 81 ? -16.597 16.091 14.027 1.00 35.96 126 GLY A C 1
ATOM 646 O O . GLY A 1 81 ? -16.167 17.239 14.085 1.00 38.45 126 GLY A O 1
ATOM 647 N N . GLY A 1 82 ? -17.893 15.815 14.045 1.00 35.93 127 GLY A N 1
ATOM 648 C CA . GLY A 1 82 ? -18.866 16.887 14.158 1.00 35.66 127 GLY A CA 1
ATOM 649 C C . GLY A 1 82 ? -19.134 17.669 12.885 1.00 35.16 127 GLY A C 1
ATOM 650 O O . GLY A 1 82 ? -19.826 18.687 12.915 1.00 33.24 127 GLY A O 1
ATOM 651 N N . LYS A 1 83 ? -18.596 17.199 11.764 1.00 34.94 128 LYS A N 1
ATOM 652 C CA . LYS A 1 83 ? -18.800 17.872 10.482 1.00 35.02 128 LYS A CA 1
ATOM 653 C C . LYS A 1 83 ? -19.308 16.874 9.446 1.00 34.27 128 LYS A C 1
ATOM 654 O O . LYS A 1 83 ? -19.214 15.666 9.643 1.00 33.88 128 LYS A O 1
ATOM 660 N N . ALA A 1 84 ? -19.844 17.372 8.340 1.00 32.01 129 ALA A N 1
ATOM 661 C CA . ALA A 1 84 ? -2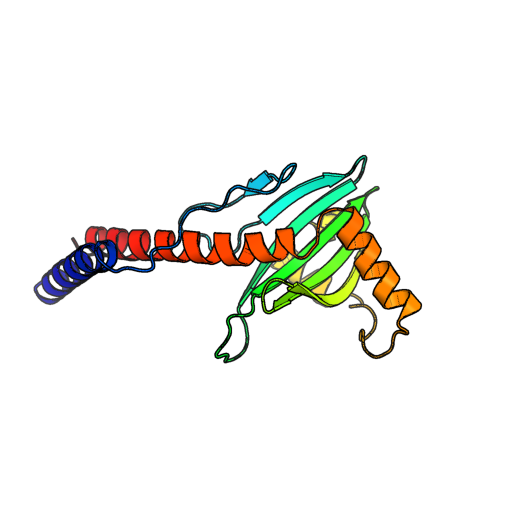0.334 16.474 7.310 1.00 32.89 129 ALA A CA 1
ATOM 662 C C . ALA A 1 84 ? -20.120 16.959 5.885 1.00 31.47 129 ALA A C 1
ATOM 663 O O . ALA A 1 84 ? -20.206 18.149 5.590 1.00 29.85 129 ALA A O 1
ATOM 665 N N . LEU A 1 85 ? -19.829 16.004 5.010 1.00 31.49 130 LEU A N 1
ATOM 666 C CA . LEU A 1 85 ? -19.661 16.255 3.589 1.00 30.85 130 LEU A CA 1
ATOM 667 C C . LEU A 1 85 ? -21.005 15.727 3.093 1.00 33.21 130 LEU A C 1
ATOM 668 O O . LEU A 1 85 ? -21.328 14.557 3.315 1.00 32.32 130 LEU A O 1
ATOM 673 N N . VAL A 1 86 ? -21.790 16.582 2.445 1.00 31.85 131 VAL A N 1
ATOM 674 C CA . VAL A 1 86 ? -23.104 16.188 1.963 1.00 31.51 131 VAL A CA 1
ATOM 675 C C . VAL A 1 86 ? -23.224 16.199 0.442 1.00 31.76 131 VAL A C 1
ATOM 676 O O . VAL A 1 86 ? -23.122 17.246 -0.190 1.00 32.00 131 VAL A O 1
ATOM 680 N N . PHE A 1 87 ? -23.445 15.021 -0.132 1.00 30.85 132 PHE A N 1
ATOM 681 C CA . PHE A 1 87 ? -23.582 14.855 -1.575 1.00 31.14 132 PHE A CA 1
ATOM 682 C C . PHE A 1 87 ? -25.048 14.809 -1.997 1.00 33.39 132 PHE A C 1
ATOM 683 O O . PHE A 1 87 ? -25.801 13.931 -1.558 1.00 33.57 132 PHE A O 1
ATOM 691 N N . GLY A 1 88 ? -25.447 15.760 -2.836 1.00 32.38 133 GLY A N 1
ATOM 692 C CA . GLY A 1 88 ? -26.807 15.789 -3.337 1.00 32.88 133 GLY A CA 1
ATOM 693 C C . GLY A 1 88 ? -26.740 14.934 -4.581 1.00 34.72 133 GLY A C 1
ATOM 694 O O . GLY A 1 88 ? -26.032 15.281 -5.529 1.00 33.79 133 GLY A O 1
ATOM 695 N N . MET A 1 89 ? -27.452 13.813 -4.589 1.00 34.86 134 MET A N 1
ATOM 696 C CA . MET A 1 89 ? -27.384 12.923 -5.732 1.00 35.67 134 MET A CA 1
ATOM 697 C C . MET A 1 89 ? -28.706 12.371 -6.221 1.00 36.37 134 MET A C 1
ATOM 698 O O . MET A 1 89 ? -29.758 12.571 -5.618 1.00 33.88 134 MET A O 1
ATOM 703 N N . SER A 1 90 ? -28.630 11.671 -7.340 1.00 36.52 135 SER A N 1
ATOM 704 C CA . SER A 1 90 ? -29.795 11.037 -7.918 1.00 39.98 135 SER A CA 1
ATOM 705 C C . SER A 1 90 ? -29.350 9.748 -8.599 1.00 40.47 135 SER A C 1
ATOM 706 O O . SER A 1 90 ? -28.213 9.637 -9.061 1.00 42.03 135 SER A O 1
ATOM 709 N N . VAL A 1 91 ? -30.231 8.756 -8.614 1.00 41.25 136 VAL A N 1
ATOM 710 C CA . VAL A 1 91 ? -29.923 7.481 -9.241 1.00 43.94 136 VAL A CA 1
ATOM 711 C C . VAL A 1 91 ? -30.553 7.448 -10.622 1.00 45.87 136 VAL A C 1
ATOM 712 O O . VAL A 1 91 ? -31.770 7.535 -10.762 1.00 45.90 136 VAL A O 1
ATOM 716 N N . GLU A 1 92 ? -29.709 7.346 -11.639 1.00 48.39 137 GLU A N 1
ATOM 717 C CA . GLU A 1 92 ? -30.164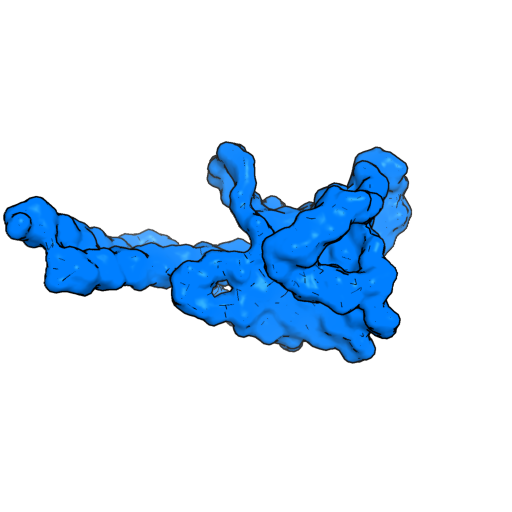 7.298 -13.018 1.00 52.04 137 GLU A CA 1
ATOM 718 C C . GLU A 1 92 ? -29.600 6.039 -13.654 1.00 52.65 137 GLU A C 1
ATOM 719 O O . GLU A 1 92 ? -28.398 5.932 -13.895 1.00 52.41 137 GLU A O 1
ATOM 725 N N . ASP A 1 93 ? -30.487 5.077 -13.888 1.00 54.65 138 ASP A N 1
ATOM 726 C CA . ASP A 1 93 ? -30.140 3.787 -14.480 1.00 56.14 138 ASP A CA 1
ATOM 727 C C . ASP A 1 93 ? -29.026 3.062 -13.733 1.00 55.04 138 ASP A C 1
ATOM 728 O O . ASP A 1 93 ? -27.942 2.847 -14.269 1.00 56.66 138 ASP A O 1
ATOM 733 N N . GLY A 1 94 ? -29.300 2.690 -12.489 1.00 53.73 139 GLY A N 1
ATOM 734 C CA . GLY A 1 94 ? -28.321 1.966 -11.699 1.00 51.62 139 GLY A CA 1
ATOM 735 C C . GLY A 1 94 ? -27.033 2.678 -11.339 1.00 50.34 139 GLY A C 1
ATOM 736 O O . GLY A 1 94 ? -26.150 2.069 -10.735 1.00 50.21 139 GLY A O 1
ATOM 737 N N . GLU A 1 95 ? -26.906 3.953 -11.693 1.00 48.89 140 GLU A N 1
ATOM 738 C CA . GLU A 1 95 ? -25.692 4.694 -11.366 1.00 48.25 140 GLU A CA 1
ATOM 739 C C . GLU A 1 95 ? -25.969 5.944 -10.550 1.00 45.86 140 GLU A C 1
ATOM 740 O O . GLU A 1 95 ? -27.027 6.557 -10.674 1.00 43.90 140 GLU A O 1
ATOM 746 N N . PHE A 1 96 ? -25.000 6.322 -9.723 1.00 44.68 141 PHE A N 1
ATOM 747 C CA . PHE A 1 96 ? -25.115 7.520 -8.903 1.00 43.18 141 PHE A CA 1
ATOM 748 C C . PHE A 1 96 ? -24.623 8.719 -9.699 1.00 43.16 141 PHE A C 1
ATOM 749 O O . PHE A 1 96 ? -23.576 8.664 -10.333 1.00 43.99 141 PHE A O 1
ATOM 757 N N . VAL A 1 97 ? -25.391 9.798 -9.675 1.00 41.51 142 VAL A N 1
ATOM 758 C CA . VAL A 1 97 ? -25.000 11.013 -10.357 1.00 40.45 142 VAL A CA 1
ATOM 759 C C . VAL A 1 97 ? -24.873 12.088 -9.282 1.00 39.30 142 VAL A C 1
ATOM 760 O O . VAL A 1 97 ? -25.803 12.320 -8.515 1.00 38.51 142 VAL A O 1
ATOM 764 N N . ILE A 1 98 ? -23.714 12.726 -9.201 1.00 36.70 143 ILE A N 1
ATOM 765 C CA . ILE A 1 98 ? -23.528 13.770 -8.211 1.00 35.16 143 ILE A CA 1
ATOM 766 C C . ILE A 1 98 ? -24.083 15.076 -8.779 1.00 35.21 143 ILE A C 1
ATOM 767 O O . ILE A 1 98 ? -23.667 15.517 -9.848 1.00 34.24 143 ILE A O 1
ATOM 772 N N . ASN A 1 99 ? -25.021 15.689 -8.068 1.00 33.05 144 ASN A N 1
ATOM 773 C CA . ASN A 1 99 ? -25.601 16.939 -8.525 1.00 33.96 144 ASN A CA 1
ATOM 774 C C . ASN A 1 99 ? -25.034 18.106 -7.747 1.00 34.39 144 ASN A C 1
ATOM 775 O O . ASN A 1 99 ? -24.850 19.187 -8.299 1.00 33.69 144 ASN A O 1
ATOM 780 N N . ASN A 1 100 ? -24.767 17.880 -6.462 1.00 34.23 145 ASN A N 1
ATOM 781 C CA . ASN A 1 100 ? -24.227 18.911 -5.584 1.00 34.50 145 ASN A CA 1
ATOM 782 C C . ASN A 1 100 ? -23.304 18.299 -4.541 1.00 31.56 145 ASN A C 1
ATOM 783 O O . ASN A 1 100 ? -23.429 17.131 -4.198 1.00 31.68 145 ASN A O 1
ATOM 788 N N . VAL A 1 101 ? -22.371 19.106 -4.055 1.00 31.10 146 VAL A N 1
ATOM 789 C CA . VAL A 1 101 ? -21.440 18.703 -3.010 1.00 29.78 146 VAL A CA 1
ATOM 790 C C . VAL A 1 101 ? -21.367 19.887 -2.060 1.00 29.55 146 VAL A C 1
ATOM 791 O O . VAL A 1 101 ? -20.887 20.961 -2.431 1.00 29.44 146 VAL A O 1
ATOM 795 N N . CYS A 1 102 ? -21.874 19.695 -0.847 1.00 29.60 147 CYS A N 1
ATOM 796 C CA . CYS A 1 102 ? -21.874 20.738 0.165 1.00 32.56 147 CYS A CA 1
ATOM 797 C C . CYS A 1 102 ? -21.048 20.289 1.351 1.00 32.81 147 CYS A C 1
ATOM 798 O O . CYS A 1 102 ? -20.845 19.090 1.571 1.00 31.41 147 CYS A O 1
ATOM 801 N N . PHE A 1 103 ? -20.565 21.263 2.111 1.00 32.83 148 PHE A N 1
ATOM 802 C CA . PHE A 1 103 ? -19.830 20.954 3.317 1.00 33.22 148 PHE A CA 1
ATOM 803 C C . PHE A 1 103 ? -20.562 21.622 4.470 1.00 31.53 148 PHE A C 1
ATOM 804 O O . PHE A 1 103 ? -20.920 22.792 4.391 1.00 32.90 148 PHE A O 1
ATOM 812 N N . ARG A 1 104 ? -20.794 20.867 5.536 1.00 30.99 149 ARG A N 1
ATOM 813 C CA . ARG A 1 104 ? -21.486 21.399 6.695 1.00 33.57 149 ARG A CA 1
ATOM 814 C C . ARG A 1 104 ? -20.613 21.347 7.940 1.00 33.39 149 ARG A C 1
ATOM 815 O O . ARG A 1 104 ? -20.289 20.271 8.437 1.00 31.00 149 ARG A O 1
ATOM 823 N N . HIS A 1 105 ? -20.226 22.516 8.434 1.00 34.46 150 HIS A N 1
ATOM 824 C CA . HIS A 1 105 ? -19.404 22.589 9.633 1.00 37.66 150 HIS A CA 1
ATOM 825 C C . HIS A 1 105 ? -20.214 22.101 10.831 1.00 38.68 150 HIS A C 1
ATOM 826 O O . HIS A 1 105 ? -19.684 21.455 11.737 1.00 37.31 150 HIS A O 1
ATOM 833 N N . ASP A 1 106 ? -21.503 22.415 10.825 1.00 37.51 151 ASP A N 1
ATOM 834 C CA . ASP A 1 106 ? -22.384 22.004 11.905 1.00 38.90 151 ASP A CA 1
ATOM 835 C C . ASP A 1 106 ? -22.990 20.655 11.538 1.00 38.72 151 ASP A C 1
ATOM 836 O O . ASP A 1 106 ? -24.090 20.591 10.988 1.00 37.36 151 ASP A O 1
ATOM 841 N N . GLY A 1 107 ? -22.254 19.585 11.835 1.00 39.57 152 GLY A N 1
ATOM 842 C CA . GLY A 1 107 ? -22.711 18.240 11.533 1.00 37.29 152 GLY A CA 1
ATOM 843 C C . GLY A 1 107 ? -24.054 17.912 12.157 1.00 38.29 152 GLY A C 1
ATOM 844 O O . GLY A 1 107 ? -24.864 17.200 11.570 1.00 37.13 152 GLY A O 1
ATOM 845 N N . LYS A 1 108 ? -24.291 18.431 13.354 1.00 39.28 153 LYS A N 1
ATOM 846 C CA . LYS A 1 108 ? -25.544 18.191 14.048 1.00 40.88 153 LYS A CA 1
ATOM 847 C C . LYS A 1 108 ? -26.689 18.754 13.215 1.00 38.52 153 LYS A C 1
ATOM 848 O O . LYS A 1 108 ? -27.738 18.128 13.079 1.00 37.55 153 LYS A O 1
ATOM 854 N N . LEU A 1 109 ? -26.490 19.941 12.657 1.00 37.08 154 LEU A N 1
ATOM 855 C CA . LEU A 1 109 ? -27.514 20.544 11.820 1.00 35.45 154 LEU A CA 1
ATOM 856 C C . LEU A 1 109 ? -27.658 19.710 10.552 1.00 33.76 154 LEU A C 1
ATOM 857 O O . LEU A 1 109 ? -28.761 19.486 10.066 1.00 30.59 154 LEU A O 1
ATOM 862 N N . ALA A 1 110 ? -26.532 19.242 10.025 1.00 33.48 155 ALA A N 1
ATOM 863 C CA . ALA A 1 110 ? -26.542 18.430 8.817 1.00 36.08 155 ALA A CA 1
ATOM 864 C C . ALA A 1 110 ? -27.392 17.171 9.001 1.00 36.69 155 ALA A C 1
ATOM 865 O O . ALA A 1 110 ? -28.112 16.763 8.093 1.00 37.51 155 ALA A O 1
ATOM 867 N N . LEU A 1 111 ? -27.308 16.566 10.181 1.00 36.63 156 LEU A N 1
ATOM 868 C CA . LEU A 1 111 ? -28.062 15.351 10.482 1.00 38.55 156 LEU A CA 1
ATOM 869 C C . LEU A 1 111 ? -29.533 15.619 10.802 1.00 38.75 156 LEU A C 1
ATOM 870 O O . LEU A 1 111 ? -30.390 14.760 10.597 1.00 38.69 156 LEU A O 1
ATOM 875 N N . ASP A 1 112 ? -29.816 16.808 11.318 1.00 38.17 157 ASP A N 1
ATOM 876 C CA . ASP A 1 112 ? -31.174 17.182 11.678 1.00 37.35 157 ASP A CA 1
ATOM 877 C C . ASP A 1 112 ? -32.052 17.180 10.434 1.00 39.48 157 ASP A C 1
ATOM 878 O O . ASP A 1 112 ? -31.758 17.867 9.459 1.00 39.92 157 ASP A O 1
ATOM 883 N N . THR A 1 113 ? -33.134 16.412 10.465 1.00 39.04 158 THR A N 1
ATOM 884 C CA . THR A 1 113 ? -34.026 16.351 9.317 1.00 41.29 158 THR A CA 1
ATOM 885 C C . THR A 1 113 ? -35.361 17.074 9.529 1.00 39.90 158 THR A C 1
ATOM 886 O O . THR A 1 113 ? -36.276 16.913 8.734 1.00 41.28 158 THR A O 1
ATOM 890 N N . SER A 1 114 ? -35.480 17.871 10.587 1.00 37.91 159 SER A N 1
ATOM 891 C CA . SER A 1 114 ? -36.730 18.594 10.834 1.00 35.86 159 SER A CA 1
ATOM 892 C C . SER A 1 114 ? -36.986 19.627 9.732 1.00 33.66 159 SER A C 1
ATOM 893 O O . SER A 1 114 ? -36.078 19.987 8.996 1.00 35.31 159 SER A O 1
ATOM 896 N N . ALA A 1 115 ? -38.221 20.101 9.615 1.00 33.35 160 ALA A N 1
ATOM 897 C CA . ALA A 1 115 ? -38.544 21.092 8.593 1.00 31.74 160 ALA A CA 1
ATOM 898 C C . ALA A 1 115 ? -37.736 22.352 8.858 1.00 31.84 160 ALA A C 1
ATOM 899 O O . ALA A 1 115 ? -37.252 22.993 7.926 1.00 28.95 160 ALA A O 1
ATOM 901 N N . GLU A 1 116 ? -37.578 22.691 10.135 1.00 33.06 161 GLU A N 1
ATOM 902 C CA . GLU A 1 116 ? -36.810 23.871 10.524 1.00 33.95 161 GLU A CA 1
ATOM 903 C C . GLU A 1 116 ? -35.336 23.718 10.136 1.00 34.69 161 GLU A C 1
ATOM 904 O O . GLU A 1 116 ? -34.719 24.664 9.648 1.00 34.92 161 GLU A O 1
ATOM 910 N N . ALA A 1 117 ? -34.774 22.531 10.350 1.00 33.20 162 ALA A N 1
ATOM 911 C CA . ALA A 1 117 ? -33.379 22.287 9.993 1.00 33.43 162 ALA A CA 1
ATOM 912 C C . ALA A 1 117 ? -33.201 22.413 8.484 1.00 33.72 162 ALA A C 1
ATOM 913 O O . ALA A 1 117 ? -32.203 22.953 8.019 1.00 33.32 162 ALA A O 1
ATOM 915 N N . GLN A 1 118 ? -34.164 21.909 7.717 1.00 34.45 163 GLN A N 1
ATOM 916 C CA . GLN A 1 118 ? -34.085 22.004 6.266 1.00 35.72 163 GLN A CA 1
ATOM 917 C C . GLN A 1 118 ? -34.044 23.452 5.810 1.00 36.21 163 GLN A C 1
ATOM 918 O O . GLN A 1 118 ? -33.279 23.805 4.917 1.00 32.93 163 GLN A O 1
ATOM 924 N N . PHE A 1 119 ? -34.883 24.292 6.405 1.00 33.62 164 PHE A N 1
ATOM 925 C CA . PHE A 1 119 ? -34.906 25.684 6.006 1.00 36.05 164 PHE A CA 1
ATOM 926 C C . PHE A 1 119 ? -33.581 26.386 6.290 1.00 36.29 164 PHE A C 1
ATOM 927 O O . PHE A 1 119 ? -33.087 27.153 5.466 1.00 34.26 164 PHE A O 1
ATOM 935 N N . GLN A 1 120 ? -33.005 26.126 7.458 1.00 36.84 165 GLN A N 1
ATOM 936 C CA . GLN A 1 120 ? -31.740 26.748 7.820 1.00 37.69 165 GLN A CA 1
ATOM 937 C C . GLN A 1 120 ? -30.631 26.347 6.855 1.00 36.81 165 GLN A C 1
ATOM 938 O O . GLN A 1 120 ? -29.828 27.177 6.435 1.00 37.70 165 GLN A O 1
ATOM 944 N N . LYS A 1 121 ? -30.590 25.073 6.496 1.00 36.41 166 LYS A N 1
ATOM 945 C CA . LYS A 1 121 ? -29.577 24.597 5.566 1.00 37.54 166 LYS A CA 1
ATOM 946 C C . LYS A 1 121 ? -29.803 25.108 4.140 1.00 36.53 166 LYS A C 1
ATOM 947 O O . LYS A 1 121 ? -28.861 25.182 3.354 1.00 37.50 166 LYS A O 1
ATOM 953 N N . SER A 1 122 ? -31.037 25.477 3.809 1.00 34.96 167 SER A N 1
ATOM 954 C CA . SER A 1 122 ? -31.334 25.973 2.465 1.00 35.69 167 SER A CA 1
ATOM 955 C C . SER A 1 122 ? -30.709 27.350 2.221 1.00 35.74 167 SER A C 1
ATOM 956 O O . SER A 1 122 ? -30.619 27.810 1.084 1.00 36.70 167 SER A O 1
ATOM 959 N N . GLN A 1 123 ? -30.275 28.001 3.294 1.00 35.55 168 GLN A N 1
ATOM 960 C CA . GLN A 1 123 ? -29.658 29.321 3.194 1.00 36.48 168 GLN A CA 1
ATOM 961 C C . GLN A 1 123 ? -28.138 29.240 3.136 1.00 34.87 168 GLN A C 1
ATOM 962 O O . GLN A 1 123 ? -27.466 30.254 2.985 1.00 35.34 168 GLN A O 1
ATOM 968 N N . LEU A 1 124 ? -27.599 28.033 3.253 1.00 34.14 169 LEU A N 1
ATOM 969 C CA . LEU A 1 124 ? -26.150 27.840 3.233 1.00 34.21 169 LEU A CA 1
ATOM 970 C C . LEU A 1 124 ? -25.607 27.653 1.820 1.00 32.49 169 LEU A C 1
ATOM 971 O O . LEU A 1 124 ? -26.356 27.352 0.887 1.00 30.02 169 LEU A O 1
ATOM 976 N N . TYR A 1 125 ? -24.296 27.831 1.681 1.00 31.43 170 TYR A N 1
ATOM 977 C CA . TYR A 1 125 ? -23.615 27.665 0.404 1.00 31.45 170 TYR A CA 1
ATOM 978 C C . TYR A 1 125 ? -23.888 26.246 -0.067 1.00 30.70 170 TYR A C 1
ATOM 979 O O . TYR A 1 125 ? -23.756 25.294 0.705 1.00 31.70 170 TYR A O 1
ATOM 988 N N . MET A 1 126 ? -24.274 26.107 -1.330 1.00 30.64 171 MET A N 1
ATOM 989 C CA . MET A 1 126 ? -24.594 24.800 -1.887 1.00 31.84 171 MET A CA 1
ATOM 990 C C . MET A 1 126 ? -23.467 24.205 -2.724 1.00 30.38 171 MET A C 1
ATOM 991 O O . MET A 1 126 ? -23.683 23.266 -3.491 1.00 31.21 171 MET A O 1
ATOM 996 N N . GLY A 1 127 ? -22.268 24.750 -2.566 1.00 28.57 172 GLY A N 1
ATOM 997 C CA . GLY A 1 127 ? -21.130 24.268 -3.325 1.00 30.13 172 GLY A CA 1
ATOM 998 C C . GLY A 1 127 ? -21.176 24.772 -4.753 1.00 30.74 172 GLY A C 1
ATOM 999 O O . GLY A 1 127 ? -22.155 25.403 -5.152 1.00 30.27 172 GLY A O 1
ATOM 1000 N N . PRO A 1 128 ? -20.136 24.506 -5.554 1.00 31.13 173 PRO A N 1
ATOM 1001 C CA . PRO A 1 128 ? -20.096 24.952 -6.947 1.00 31.08 173 PRO A CA 1
ATOM 1002 C C . PRO A 1 128 ? -20.929 24.072 -7.873 1.00 33.32 173 PRO A C 1
ATOM 1003 O O . PRO A 1 128 ? -21.322 22.956 -7.514 1.00 30.41 173 PRO A O 1
ATOM 1007 N N . ASP A 1 129 ? -21.193 24.600 -9.065 1.00 33.61 174 ASP A N 1
ATOM 1008 C CA . ASP A 1 129 ? -21.925 23.884 -10.097 1.00 35.84 174 ASP A CA 1
ATOM 1009 C C . ASP A 1 129 ? -20.903 22.843 -10.565 1.00 36.23 174 ASP A C 1
ATOM 1010 O O . ASP A 1 129 ? -19.789 23.202 -10.947 1.00 35.51 174 ASP A O 1
ATOM 1015 N N . LEU A 1 130 ? -21.262 21.565 -10.510 1.00 34.86 175 LEU A N 1
ATOM 1016 C CA . LEU A 1 130 ? -20.337 20.509 -10.914 1.00 37.34 175 LEU A CA 1
ATOM 1017 C C . LEU A 1 130 ? -19.714 20.743 -12.289 1.00 37.21 175 LEU A C 1
ATOM 1018 O O . LEU A 1 130 ? -18.600 20.295 -12.563 1.00 34.75 175 LEU A O 1
ATOM 1023 N N . ALA A 1 131 ? -20.440 21.452 -13.144 1.00 36.33 176 ALA A N 1
ATOM 1024 C CA . ALA A 1 131 ? -19.973 21.749 -14.489 1.00 37.57 176 ALA A CA 1
ATOM 1025 C C . ALA A 1 131 ? -18.787 22.713 -14.506 1.00 36.51 176 ALA A C 1
ATOM 1026 O O . ALA A 1 131 ? -18.118 22.855 -15.523 1.00 37.64 176 ALA A O 1
ATOM 1028 N N . ASP A 1 132 ? -18.525 23.388 -13.393 1.00 35.27 177 ASP A N 1
ATOM 1029 C CA . ASP A 1 132 ? -17.396 24.311 -13.356 1.00 34.22 177 ASP A CA 1
ATOM 1030 C C . ASP A 1 132 ? -16.166 23.666 -12.728 1.00 33.45 177 ASP A C 1
ATOM 1031 O O . ASP A 1 132 ? -15.202 24.351 -12.396 1.00 34.52 177 ASP A O 1
ATOM 1036 N N . LEU A 1 133 ? -16.205 22.347 -12.564 1.00 32.15 178 LEU A N 1
ATOM 1037 C CA . LEU A 1 133 ? -15.092 21.626 -11.964 1.00 31.30 178 LEU A CA 1
ATOM 1038 C C . LEU A 1 133 ? -14.417 20.701 -12.963 1.00 31.92 178 LEU A C 1
ATOM 1039 O O . LEU A 1 133 ? -15.077 20.039 -13.763 1.00 29.74 178 LEU A O 1
ATOM 1044 N N . GLU A 1 134 ? -13.092 20.662 -12.914 1.00 32.33 179 GLU A N 1
ATOM 1045 C CA . GLU A 1 134 ? -12.327 19.803 -13.805 1.00 33.05 179 GLU A CA 1
ATOM 1046 C C . GLU A 1 134 ? -12.473 18.341 -13.388 1.00 33.36 179 GLU A C 1
ATOM 1047 O O . GLU A 1 134 ? -12.808 18.042 -12.240 1.00 33.36 179 GLU A O 1
ATOM 1053 N N . ASP A 1 135 ? -12.223 17.433 -14.325 1.00 34.03 180 ASP A N 1
ATOM 1054 C CA . ASP A 1 135 ? -12.333 16.008 -14.041 1.00 33.29 180 ASP A CA 1
ATOM 1055 C C . ASP A 1 135 ? -11.495 15.528 -12.862 1.00 31.66 180 ASP A C 1
ATOM 1056 O O . ASP A 1 135 ? -11.953 14.695 -12.088 1.00 32.72 180 ASP A O 1
ATOM 1061 N N . HIS A 1 136 ? -10.277 16.032 -12.704 1.00 31.85 181 HIS A N 1
ATOM 1062 C CA . HIS A 1 136 ? -9.461 15.551 -11.590 1.00 32.37 181 HIS A CA 1
ATOM 1063 C C . HIS A 1 136 ? -10.165 15.701 -10.245 1.00 30.81 181 HIS A C 1
ATOM 1064 O O . HIS A 1 136 ? -10.024 14.849 -9.365 1.00 29.29 181 HIS A O 1
ATOM 1071 N N . LEU A 1 137 ? -10.929 16.779 -10.087 1.00 31.58 182 LEU A N 1
ATOM 1072 C CA . LEU A 1 137 ? -11.634 17.015 -8.834 1.00 31.52 182 LEU A CA 1
ATOM 1073 C C . LEU A 1 137 ? -12.864 16.134 -8.743 1.00 31.98 182 LEU A C 1
ATOM 1074 O O . LEU A 1 137 ? -13.053 15.427 -7.757 1.00 32.63 182 LEU A O 1
ATOM 1079 N N . VAL A 1 138 ? -13.701 16.198 -9.773 1.00 31.13 183 VAL A N 1
ATOM 1080 C CA . VAL A 1 138 ? -14.925 15.409 -9.828 1.00 30.58 183 VAL A CA 1
ATOM 1081 C C . VAL A 1 138 ? -14.643 13.914 -9.687 1.00 31.55 183 VAL A C 1
ATOM 1082 O O . VAL A 1 138 ? -15.356 13.211 -8.970 1.00 29.25 183 VAL A O 1
ATOM 1086 N N . ASP A 1 139 ? -13.612 13.427 -10.372 1.00 30.78 184 ASP A N 1
ATOM 1087 C CA . ASP A 1 139 ? -13.277 12.010 -10.300 1.00 32.75 184 ASP A CA 1
ATOM 1088 C C . ASP A 1 139 ? -12.812 11.633 -8.901 1.00 31.39 184 ASP A C 1
ATOM 1089 O O . ASP A 1 139 ? -13.063 10.528 -8.439 1.00 32.73 184 ASP A O 1
ATOM 1094 N N . SER A 1 140 ? -12.124 12.549 -8.232 1.00 31.59 185 SER A N 1
ATOM 1095 C CA . SER A 1 140 ? -11.659 12.275 -6.886 1.00 30.91 185 SER A CA 1
ATOM 1096 C C . SER A 1 140 ? -12.864 12.128 -5.954 1.00 30.88 185 SER A C 1
ATOM 1097 O O . SER A 1 140 ? -12.855 11.286 -5.059 1.00 27.31 185 SER A O 1
ATOM 1100 N N . PHE A 1 141 ? -13.897 12.946 -6.166 1.00 30.27 186 PHE A N 1
ATOM 1101 C CA . PHE A 1 141 ? -15.111 12.855 -5.355 1.00 31.19 186 PHE A CA 1
ATOM 1102 C C . PHE A 1 141 ? -15.781 11.504 -5.576 1.00 31.90 186 PHE A C 1
ATOM 1103 O O . PHE A 1 141 ? -16.179 10.842 -4.615 1.00 31.18 186 PHE A O 1
ATOM 1111 N N . THR A 1 142 ? -15.902 11.091 -6.839 1.00 32.98 187 THR A N 1
ATOM 1112 C CA . THR A 1 142 ? -16.527 9.804 -7.162 1.00 34.91 187 THR A CA 1
ATOM 1113 C C . THR A 1 142 ? -15.739 8.626 -6.556 1.00 34.50 187 THR A C 1
ATOM 1114 O O . THR A 1 142 ? -16.335 7.687 -6.025 1.00 34.02 187 THR A O 1
ATOM 1118 N N . SER A 1 143 ? -14.410 8.685 -6.614 1.00 32.86 188 SER A N 1
ATOM 1119 C CA . SER A 1 143 ? -13.562 7.638 -6.035 1.00 34.57 188 SER A CA 1
ATOM 1120 C C . SER A 1 143 ? -13.708 7.594 -4.508 1.00 32.94 188 SER A C 1
ATOM 1121 O O . SER A 1 143 ? -13.674 6.530 -3.903 1.00 31.20 188 SER A O 1
ATOM 1124 N N . TYR A 1 144 ? -13.840 8.765 -3.894 1.00 31.65 189 TYR A N 1
ATOM 1125 C CA . TYR A 1 144 ? -14.024 8.885 -2.450 1.00 32.26 189 TYR A CA 1
ATOM 1126 C C . TYR A 1 144 ? -15.333 8.172 -2.047 1.00 32.00 189 TYR A C 1
ATOM 1127 O O . TYR A 1 144 ? -15.383 7.435 -1.061 1.00 31.42 189 TYR A O 1
ATOM 1136 N N . LEU A 1 145 ? -16.390 8.393 -2.819 1.00 29.86 190 LEU A N 1
ATOM 1137 C CA . LEU A 1 145 ? -17.671 7.760 -2.539 1.00 29.77 190 LEU A CA 1
ATOM 1138 C C . LEU A 1 145 ? -17.603 6.256 -2.793 1.00 30.67 190 LEU A C 1
ATOM 1139 O O . LEU A 1 145 ? -18.164 5.461 -2.038 1.00 28.77 190 LEU A O 1
ATOM 1144 N N . SER A 1 146 ? -16.908 5.868 -3.855 1.00 30.09 191 SER A N 1
ATOM 1145 C CA . SER A 1 146 ? -16.785 4.461 -4.185 1.00 34.34 191 SER A CA 1
ATOM 1146 C C . SER A 1 146 ? -16.025 3.684 -3.104 1.00 33.57 191 SER A C 1
ATOM 1147 O O . SER A 1 146 ? -16.377 2.556 -2.790 1.00 34.36 191 SER A O 1
ATOM 1150 N N . ALA A 1 147 ? -14.991 4.286 -2.530 1.00 33.09 192 ALA A N 1
ATOM 1151 C CA . ALA A 1 147 ? -14.220 3.620 -1.482 1.00 34.52 192 ALA A CA 1
ATOM 1152 C C . ALA A 1 147 ? -15.082 3.367 -0.248 1.00 35.23 192 ALA A C 1
ATOM 1153 O O . ALA A 1 147 ? -14.727 2.561 0.613 1.00 33.30 192 ALA A O 1
ATOM 1155 N N . ARG A 1 148 ? -16.213 4.062 -0.163 1.00 34.38 193 ARG A N 1
ATOM 1156 C CA . ARG A 1 148 ? -17.111 3.901 0.964 1.00 33.45 193 ARG A CA 1
ATOM 1157 C C . ARG A 1 148 ? -18.352 3.072 0.620 1.00 34.54 193 ARG A C 1
ATOM 1158 O O . ARG A 1 148 ? -19.317 3.036 1.382 1.00 36.92 193 ARG A O 1
ATOM 1166 N N . GLY A 1 149 ? -18.325 2.398 -0.524 1.00 34.03 194 GLY A N 1
ATOM 1167 C CA . GLY A 1 149 ? -19.462 1.575 -0.906 1.00 34.84 194 GLY A CA 1
ATOM 1168 C C . GLY A 1 149 ? -20.561 2.267 -1.689 1.00 35.53 194 GLY A C 1
ATOM 1169 O O . GLY A 1 149 ? -21.517 1.621 -2.116 1.00 37.33 194 GLY A O 1
ATOM 1170 N N . VAL A 1 150 ? -20.447 3.577 -1.882 1.00 36.55 195 VAL A N 1
ATOM 1171 C CA . VAL A 1 150 ? -21.460 4.302 -2.641 1.00 37.10 195 VAL A CA 1
ATOM 1172 C C . VAL A 1 150 ? -21.066 4.171 -4.100 1.00 38.42 195 VAL A C 1
ATOM 1173 O O . VAL A 1 150 ? -20.408 5.042 -4.673 1.00 36.90 195 VAL A O 1
ATOM 1177 N N . ASN A 1 151 ? -21.479 3.052 -4.684 1.00 40.38 196 ASN A N 1
ATOM 1178 C CA . ASN A 1 151 ? -21.158 2.712 -6.058 1.00 42.75 196 ASN A CA 1
ATOM 1179 C C . ASN A 1 151 ? -22.394 2.235 -6.816 1.00 43.58 196 ASN A C 1
ATOM 1180 O O . ASN A 1 151 ? -23.517 2.370 -6.329 1.00 44.28 196 ASN A O 1
ATOM 1185 N N . ASP A 1 152 ? -22.181 1.681 -8.007 1.00 43.82 197 ASP A N 1
ATOM 1186 C CA . ASP A 1 152 ? -23.281 1.199 -8.838 1.00 46.05 197 ASP A CA 1
ATOM 1187 C C . ASP A 1 152 ? -24.045 0.064 -8.183 1.00 44.65 197 ASP A C 1
ATOM 1188 O O . ASP A 1 152 ? -25.241 -0.107 -8.421 1.00 44.05 197 ASP A O 1
ATOM 1193 N N . THR A 1 153 ? -23.351 -0.711 -7.360 1.00 42.85 198 THR A N 1
ATOM 1194 C CA . THR A 1 153 ? -23.982 -1.822 -6.666 1.00 43.06 198 THR A CA 1
ATOM 1195 C C . THR A 1 153 ? -25.035 -1.274 -5.713 1.00 40.93 198 THR A C 1
ATOM 1196 O O . THR A 1 153 ? -26.150 -1.776 -5.659 1.00 39.89 198 THR A O 1
ATOM 1200 N N . LEU A 1 154 ? -24.671 -0.238 -4.964 1.00 39.12 199 LEU A N 1
ATOM 1201 C CA . LEU A 1 154 ? -25.591 0.377 -4.017 1.00 38.36 199 LEU A CA 1
ATOM 1202 C C . LEU A 1 154 ? -26.713 1.090 -4.756 1.00 38.24 199 LEU A C 1
ATOM 1203 O O . LEU A 1 154 ? -27.870 1.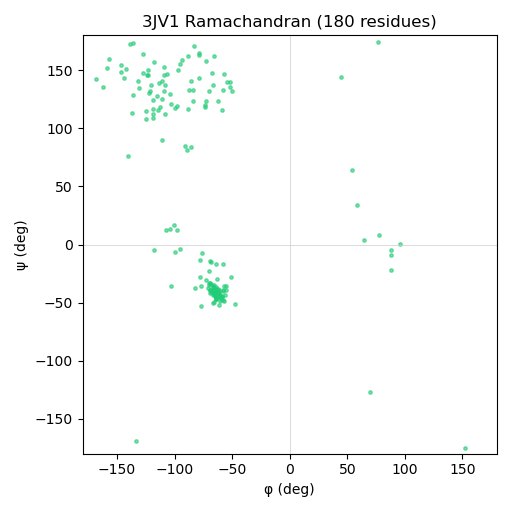021 -4.353 1.00 37.65 199 LEU A O 1
ATOM 1208 N N . ALA A 1 155 ? -26.367 1.778 -5.837 1.00 38.70 200 ALA A N 1
ATOM 1209 C CA . ALA A 1 155 ? -27.363 2.495 -6.623 1.00 40.68 200 ALA A CA 1
ATOM 1210 C C . ALA A 1 155 ? -28.358 1.480 -7.153 1.00 41.23 200 ALA A C 1
ATOM 1211 O O . ALA A 1 155 ? -29.563 1.723 -7.191 1.00 42.55 200 ALA A O 1
ATOM 1213 N N . ASN A 1 156 ? -27.833 0.331 -7.552 1.00 41.30 201 ASN A N 1
ATOM 1214 C CA . ASN A 1 156 ? -28.643 -0.747 -8.084 1.00 41.73 201 ASN A CA 1
ATOM 1215 C C . ASN A 1 156 ? -29.566 -1.296 -6.999 1.00 41.82 201 ASN A C 1
ATOM 1216 O O . ASN A 1 156 ? -30.725 -1.616 -7.269 1.00 41.27 201 ASN A O 1
ATOM 1221 N N . PHE A 1 157 ? -29.052 -1.407 -5.775 1.00 38.45 202 PHE A N 1
ATOM 1222 C CA . PHE A 1 157 ? -29.857 -1.896 -4.665 1.00 36.95 202 PHE A CA 1
ATOM 1223 C C . PHE A 1 157 ? -30.990 -0.928 -4.340 1.00 36.27 202 PHE A C 1
ATOM 1224 O O . PHE A 1 157 ? -32.082 -1.346 -3.982 1.00 37.64 202 PHE A O 1
ATOM 1232 N N . ILE A 1 158 ? -30.717 0.366 -4.446 1.00 35.52 203 ILE A N 1
ATOM 1233 C CA . ILE A 1 158 ? -31.722 1.377 -4.160 1.00 35.96 203 ILE A CA 1
ATOM 1234 C C . ILE A 1 158 ? -32.932 1.293 -5.096 1.00 36.52 203 ILE A C 1
ATOM 1235 O O . ILE A 1 158 ? -34.067 1.435 -4.645 1.00 34.76 203 ILE A O 1
ATOM 1240 N N . ASP A 1 159 ? -32.692 1.075 -6.389 1.00 37.54 204 ASP A N 1
ATOM 1241 C CA . ASP A 1 159 ? -33.789 0.964 -7.354 1.00 39.60 204 ASP A CA 1
ATOM 1242 C C . ASP A 1 159 ? -34.582 -0.294 -7.056 1.00 38.31 204 ASP A C 1
ATOM 1243 O O . ASP A 1 159 ? -35.809 -0.264 -6.956 1.00 39.28 204 ASP A O 1
ATOM 1248 N N . GLN A 1 160 ? -33.868 -1.406 -6.930 1.00 37.91 205 GLN A N 1
ATOM 1249 C CA . GLN A 1 160 ? -34.499 -2.685 -6.633 1.00 38.28 205 GLN A CA 1
ATOM 1250 C C . GLN A 1 160 ? -35.300 -2.647 -5.333 1.00 37.09 205 GLN A C 1
ATOM 1251 O O . GLN A 1 160 ? -36.447 -3.099 -5.294 1.00 34.76 205 GLN A O 1
ATOM 1257 N N . PHE A 1 161 ? -34.709 -2.110 -4.268 1.00 33.56 206 PHE A N 1
ATOM 1258 C CA . PHE A 1 161 ? -35.427 -2.046 -3.002 1.00 35.07 206 PHE A CA 1
ATOM 1259 C C . PHE A 1 161 ? -36.653 -1.132 -3.097 1.00 34.90 206 PHE A C 1
ATOM 1260 O O . PHE A 1 161 ? -37.704 -1.438 -2.551 1.00 35.40 206 PHE A O 1
ATOM 1268 N N . SER A 1 162 ? -36.508 -0.008 -3.789 1.00 37.34 207 SER A N 1
ATOM 1269 C CA . SER A 1 162 ? -37.610 0.935 -3.948 1.00 38.10 207 SER A CA 1
ATOM 1270 C C . SER A 1 162 ? -38.790 0.313 -4.680 1.00 38.38 207 SER A C 1
ATOM 1271 O O . SER A 1 162 ? -39.934 0.552 -4.319 1.00 36.46 207 SER A O 1
ATOM 1274 N N . LEU A 1 163 ? -38.510 -0.474 -5.714 1.00 39.66 208 LEU A N 1
ATOM 1275 C CA . LEU A 1 163 ? -39.572 -1.120 -6.473 1.00 41.09 208 LEU A CA 1
ATOM 1276 C C . LEU A 1 163 ? -40.307 -2.121 -5.604 1.00 40.21 208 LEU A C 1
ATOM 1277 O O . LEU A 1 163 ? -41.539 -2.18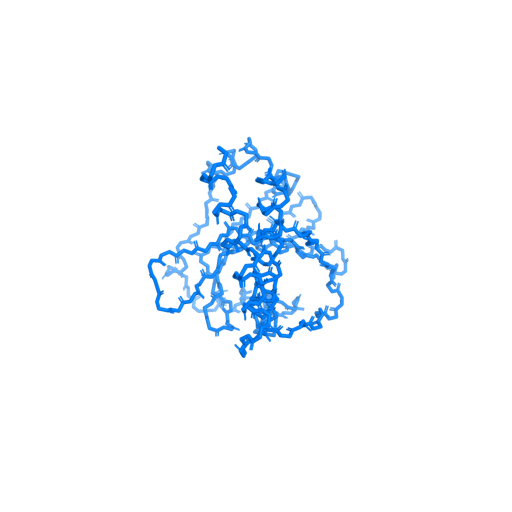3 -5.602 1.00 41.09 208 LEU A O 1
ATOM 1282 N N . TRP A 1 164 ? -39.544 -2.906 -4.859 1.00 38.44 209 TRP A N 1
ATOM 1283 C CA . TRP A 1 164 ? -40.133 -3.902 -3.988 1.00 37.35 209 TRP A CA 1
ATOM 1284 C C . TRP A 1 164 ? -40.984 -3.271 -2.889 1.00 37.45 209 TRP A C 1
ATOM 1285 O O . TRP A 1 164 ? -42.087 -3.738 -2.615 1.00 36.03 209 TRP A O 1
ATOM 1296 N N . SER A 1 165 ? -40.489 -2.206 -2.261 1.00 36.58 210 SER A N 1
ATOM 1297 C CA . SER A 1 165 ? -41.253 -1.577 -1.193 1.00 37.61 210 SER A CA 1
ATOM 1298 C C . SER A 1 165 ? -42.446 -0.800 -1.743 1.00 36.74 210 SER A C 1
ATOM 1299 O O . SER A 1 165 ? -43.472 -0.684 -1.079 1.00 36.69 210 SER A O 1
ATOM 1302 N N . GLU A 1 166 ? -42.316 -0.271 -2.953 1.00 36.39 211 GLU A N 1
ATOM 1303 C CA . GLU A 1 166 ? -43.421 0.453 -3.562 1.00 39.42 211 GLU A CA 1
ATOM 1304 C C . GLU A 1 166 ? -44.572 -0.533 -3.753 1.00 38.63 211 GLU A C 1
ATOM 1305 O O . GLU A 1 166 ? -45.731 -0.224 -3.475 1.00 38.35 211 GLU A O 1
ATOM 1311 N N . GLN A 1 167 ? -44.224 -1.728 -4.218 1.00 38.30 212 GLN A N 1
ATOM 1312 C CA . GLN A 1 167 ? -45.183 -2.794 -4.467 1.00 36.70 212 GLN A CA 1
ATOM 1313 C C . GLN A 1 167 ? -45.854 -3.201 -3.162 1.00 36.38 212 GLN A C 1
ATOM 1314 O O . GLN A 1 167 ? -47.068 -3.404 -3.108 1.00 38.46 212 GLN A O 1
ATOM 1320 N N . ALA A 1 168 ? -45.062 -3.317 -2.106 1.00 36.38 213 ALA A N 1
ATOM 1321 C CA . ALA A 1 168 ? -45.589 -3.681 -0.798 1.00 35.25 213 ALA A CA 1
ATOM 1322 C C . ALA A 1 168 ? -46.482 -2.554 -0.266 1.00 35.03 213 ALA A C 1
ATOM 1323 O O . ALA A 1 168 ? -47.539 -2.807 0.303 1.00 33.13 213 ALA A O 1
ATOM 1325 N N . ASP A 1 169 ? -46.050 -1.310 -0.450 1.00 34.35 214 ASP A N 1
ATOM 1326 C CA . ASP A 1 169 ? -46.829 -0.168 0.018 1.00 34.31 214 ASP A CA 1
ATOM 1327 C C . ASP A 1 169 ? -48.158 -0.088 -0.717 1.00 32.41 214 ASP A C 1
ATOM 1328 O O . ASP A 1 169 ? -49.177 0.277 -0.134 1.00 31.91 214 ASP A O 1
ATOM 1333 N N . TYR A 1 170 ? -48.136 -0.435 -1.997 1.00 33.49 215 TYR A N 1
ATOM 1334 C CA . TYR A 1 170 ? -49.342 -0.408 -2.814 1.00 34.16 215 TYR A CA 1
ATOM 1335 C C . TYR A 1 170 ? -50.376 -1.401 -2.311 1.00 33.07 215 TYR A C 1
ATOM 1336 O O . TYR A 1 170 ? -51.554 -1.080 -2.231 1.00 33.82 215 TYR A O 1
ATOM 1345 N N . GLU A 1 171 ? -49.935 -2.609 -1.979 1.00 32.57 216 GLU A N 1
ATOM 1346 C CA . GLU A 1 171 ? -50.853 -3.627 -1.484 1.00 34.26 216 GLU A CA 1
ATOM 1347 C C . GLU A 1 171 ? -51.366 -3.276 -0.093 1.00 32.60 216 GLU A C 1
ATOM 1348 O O . GLU A 1 171 ? -52.508 -3.565 0.242 1.00 32.72 216 GLU A O 1
ATOM 1354 N N . GLU A 1 172 ? -50.514 -2.664 0.718 1.00 30.83 217 GLU A N 1
ATOM 1355 C CA . GLU A 1 172 ? -50.907 -2.279 2.064 1.00 33.28 217 GLU A CA 1
ATOM 1356 C C . GLU A 1 172 ? -51.904 -1.120 1.938 1.00 31.79 217 GLU A C 1
ATOM 1357 O O . GLU A 1 172 ? -52.835 -0.991 2.735 1.00 31.97 217 GLU A O 1
ATOM 1363 N N . TRP A 1 173 ? -51.702 -0.298 0.911 1.00 30.92 218 TRP A N 1
ATOM 1364 C CA . TRP A 1 173 ? -52.570 0.840 0.610 1.00 28.88 218 TRP A CA 1
ATOM 1365 C C . TRP A 1 173 ? -53.980 0.311 0.315 1.00 28.21 218 TRP A C 1
ATOM 1366 O O . TRP A 1 173 ? -54.954 0.746 0.917 1.00 28.76 218 TRP A O 1
ATOM 1377 N N . LEU A 1 174 ? -54.077 -0.648 -0.598 1.00 28.33 219 LEU A N 1
ATOM 1378 C CA . LEU A 1 174 ? -55.366 -1.249 -0.962 1.00 31.07 219 LEU A CA 1
ATOM 1379 C C . LEU A 1 174 ? -56.074 -1.843 0.253 1.00 29.89 219 LEU A C 1
ATOM 1380 O O . LEU A 1 174 ? -57.259 -1.602 0.477 1.00 30.31 219 LEU A O 1
ATOM 1385 N N . SER A 1 175 ? -55.330 -2.624 1.029 1.00 31.92 220 SER A N 1
ATOM 1386 C CA . SER A 1 175 ? -55.859 -3.279 2.218 1.00 32.41 220 SER A CA 1
ATOM 1387 C C . SER A 1 175 ? -56.337 -2.314 3.295 1.00 32.12 220 SER A C 1
ATOM 1388 O O . SER A 1 175 ? -57.404 -2.506 3.880 1.00 31.77 220 SER A O 1
ATOM 1391 N N . SER A 1 176 ? -55.550 -1.283 3.573 1.00 31.76 221 SER A N 1
ATOM 1392 C CA . SER A 1 176 ? -55.949 -0.333 4.602 1.00 33.84 221 SER A CA 1
ATOM 1393 C C . SER A 1 176 ? -57.166 0.492 4.176 1.00 33.65 221 SER A C 1
ATOM 1394 O O . SER A 1 176 ? -58.007 0.831 5.013 1.00 33.22 221 SER A O 1
ATOM 1397 N N . ILE A 1 177 ? -57.281 0.808 2.887 1.00 31.18 222 ILE A N 1
ATOM 1398 C CA . ILE A 1 177 ? -58.437 1.576 2.434 1.00 31.71 222 ILE A CA 1
ATOM 1399 C C . ILE A 1 177 ? -59.675 0.691 2.501 1.00 32.35 222 ILE A C 1
ATOM 1400 O O . ILE A 1 177 ? -60.755 1.150 2.853 1.00 30.74 222 ILE A O 1
ATOM 1405 N N . ASN A 1 178 ? -59.500 -0.586 2.169 1.00 34.10 223 ASN A N 1
ATOM 1406 C CA . ASN A 1 178 ? -60.587 -1.557 2.219 1.00 34.56 223 ASN A CA 1
ATOM 1407 C C . ASN A 1 178 ? -61.127 -1.660 3.651 1.00 34.83 223 ASN A C 1
ATOM 1408 O O . ASN A 1 178 ? -62.332 -1.599 3.879 1.00 34.63 223 ASN A O 1
ATOM 1413 N N . LYS A 1 179 ? -60.227 -1.818 4.614 1.00 35.97 224 LYS A N 1
ATOM 1414 C CA . LYS A 1 179 ? -60.627 -1.920 6.014 1.00 39.06 224 LYS A CA 1
ATOM 1415 C C . LYS A 1 179 ? -61.305 -0.638 6.470 1.00 39.07 224 LYS A C 1
ATOM 1416 O O . LYS A 1 179 ? -62.316 -0.683 7.172 1.00 40.41 224 LYS A O 1
ATOM 1422 N N . PHE A 1 180 ? -60.746 0.499 6.059 1.00 36.49 225 PHE A N 1
ATOM 1423 C CA . PHE A 1 180 ? -61.274 1.814 6.419 1.00 37.16 225 PHE A CA 1
ATOM 1424 C C . PHE A 1 180 ? -62.705 2.014 5.933 1.00 37.96 225 PHE A C 1
ATOM 1425 O O . PHE A 1 180 ? -63.570 2.469 6.676 1.00 37.41 225 PHE A O 1
ATOM 1433 N N . VAL A 1 181 ? -62.946 1.671 4.677 1.00 39.37 226 VAL A N 1
ATOM 1434 C CA . VAL A 1 181 ? -64.264 1.828 4.079 1.00 42.82 226 VAL A CA 1
ATOM 1435 C C . VAL A 1 181 ? -65.245 0.748 4.539 1.00 45.03 226 VAL A C 1
ATOM 1436 O O . VAL A 1 181 ? -66.439 0.805 4.240 1.00 44.88 226 VAL A O 1
ATOM 1440 N N . SER A 1 182 ? -64.731 -0.232 5.275 1.00 47.25 227 SER A N 1
ATOM 1441 C CA . SER A 1 182 ? -65.552 -1.317 5.805 1.00 50.79 227 SER A CA 1
ATOM 1442 C C . SER A 1 182 ? -65.701 -1.145 7.321 1.00 51.74 227 SER A C 1
ATOM 1443 O O . SER A 1 182 ? -65.289 -0.083 7.841 1.00 53.18 227 SER A O 1
#

Organism: Trypanosoma brucei brucei (strain 927/4 GUTat10.1) (NCBI:txid185431)

Sequence (182 aa):
AVSDQRLSEATLRELEDERQRAGLPEKPEIPEGWTIDRKPGVTHFTMRKSHGDEEIILQLTGEDRSNEEITRTLDVLVVNGGKALVFGMSVEDGEFVINNVCFRHDGKLALDTSAEAQFQKSQLYMGPDLADLEDHLVDSFTSYLSARGVNDTLANFIDQFSLWSEQADYEEWLSSINKFVS

GO terms:
  GO:0009451 RNA modification (P, EXP)
  GO:0005515 protein binding (F, IPI)

Secondary structure (DSSP, 8-state):
-HHHHHHHHHHHHHHHHHTTSTTPPPPPPPPTT-EEE--TT--S-EEEEEETTEEEEEEEEEE-SS-SS--EEEEEEEEETTEEEEEEEEEETTEEEEEEEEEES-HHHHH--SHHHHHHHTTS-----GGGS-HHHHHHHHHHHHTTT-SHHHHHHHHHHHHHHHHHHHHHHHHHHHHHH-

Radius of gyration: 19.73 Å; Cα contacts (8 Å, |Δi|>4): 272; chains: 1; bounding box: 64×42×33 Å

CATH classification: 3.10.280.10

Nearest PDB structures (foldseek):
  3jv1-assembly1_A  TM=1.006E+00  e=1.185E-32  Trypanosoma brucei
  1yqf-assembly2_E  TM=9.234E-01  e=6.311E-16  Leishmania major
  1yqf-assembly1_C  TM=9.071E-01  e=4.066E-16  Leishmania major
  1yqf-assembly1_B  TM=9.238E-01  e=1.295E-14  Leishmania major
  3qv0-assembly1_A  TM=8.195E-01  e=2.851E-10  Saccharomyces cerevisiae

Solvent-accessible surface area: 11360 Å² total; per-residue (Å²): 110,106,73,70,108,170,81,24,109,55,10,87,172,41,15,92,51,16,143,148,111,107,71,78,44,157,121,18,164,70,28,174,60,19,75,54,55,48,115,96,54,61,85,72,3,20,0,78,37,85,61,73,137,24,69,0,7,0,26,11,67,10,97,64,200,117,65,186,89,94,17,19,34,1,43,0,3,7,20,74,75,51,87,1,34,20,0,14,3,8,1,65,125,14,97,34,55,29,62,54,14,7,98,20,130,78,2,171,34,5,69,62,84,54,87,104,3,88,122,77,32,75,131,73,163,91,17,54,90,29,89,114,39,128,106,129,66,36,75,65,43,63,68,66,5,55,72,28,22,6,50,77,97,2,0,67,11,0,30,90,9,16,73,50,5,108,31,36,27,71,42,84,134,4,29,48,48,32,144,178,32,110

Foldseek 3Di:
DVVLVVLLVVLVVCLVVLVVDPPQFDADDDDPQKDWADDQLDLFIKIWGADVQKIKIKTWDAWDDDDPFTKTWIWIWIDHPQWIWIFTWIQDPLWIDTQFIDIGNRSVLVPDPDPVSVVVCVPDDGHDGVVVDDCVVVVVVVVVCVVVVRGSVVSVNSVSNSSNSVSVNSSVVSVVSSVVSD